Protein AF-A0AAJ0FM99-F1 (afdb_monomer)

Sequence (194 aa):
MQLSHSVVASTLLSLSTLSLLQGINALPNVQSREAADRYIPGPVSAAVQALNTDDDHGFFSVGADGVLRSFAGNGTVLDYHQLDPDQLASFAASQLAAWEASGMAVPASVSNLANSASAVDGRLVTDLDQLLDPADRPVQSSAVKERDIDDLAIPAKRQGCVGTPCQSLPDCLVIGCAACFFPGGPPLGVCFFS

Solvent-accessible surface area (backbone atoms only — not comparable to full-atom values): 11460 Å² total; per-residue (Å²): 143,86,89,83,86,85,82,88,78,87,79,83,85,80,84,79,80,83,76,77,82,75,82,75,84,70,72,83,61,71,93,67,69,54,78,74,73,32,45,61,90,68,58,59,59,61,42,59,54,70,45,53,67,96,30,60,51,21,50,75,49,72,43,90,62,27,33,36,33,23,24,31,64,88,67,48,55,58,28,62,33,30,27,50,32,67,41,35,32,51,30,24,50,25,46,42,51,45,33,60,73,67,73,51,86,70,52,67,69,47,55,49,40,45,74,44,17,77,80,32,50,7,71,73,67,72,55,62,61,55,72,58,56,49,93,78,62,79,74,80,60,88,77,60,72,74,73,67,56,87,79,50,87,56,48,76,78,41,93,76,26,61,50,37,76,19,70,42,50,71,62,15,33,81,45,27,15,66,28,50,47,46,58,59,13,82,57,53,20,26,13,29,47,72

Foldseek 3Di:
DDDDDDDDDDDDDDDDPDDPPDPDPPDPPQLDDDLVLQEDPDAVLVVQLSFDQPALLKDWDQDLQQKIFIAHNVLWTRHIHHHALVNQLQLLVLLQVLCVVVVDDDDPVSVSSNVCSNVHGRSPVPDSCCNGPPPPRPDPPPPPPPPPCVVPPQPDADPPQFSAWAQAQVVSSPNRFRDWACSNHGRTTTTGRD

Radius of gyration: 25.98 Å; Cα contacts (8 Å, |Δi|>4): 309; chains: 1; bounding box: 111×44×41 Å

pLDDT: mean 75.37, std 18.27, range [35.47, 95.56]

Organism: NCBI:txid1093897

Mean predicted aligned error: 13.29 Å

Structure (mmCIF, N/CA/C/O backbone):
data_AF-A0AAJ0FM99-F1
#
_entry.id   AF-A0AAJ0FM99-F1
#
loop_
_atom_site.group_PDB
_atom_site.id
_atom_site.type_symbol
_atom_site.label_atom_id
_atom_site.label_alt_id
_atom_site.label_comp_id
_atom_site.label_asym_id
_atom_site.label_entity_id
_atom_site.label_seq_id
_atom_site.pdbx_PDB_ins_code
_atom_site.Cartn_x
_atom_site.Cartn_y
_atom_site.Cartn_z
_atom_site.occupancy
_atom_site.B_iso_or_equiv
_atom_site.auth_seq_id
_atom_site.auth_comp_id
_atom_site.auth_asym_id
_atom_site.auth_atom_id
_atom_site.pdbx_PDB_model_num
ATOM 1 N N . MET A 1 1 ? 90.316 -24.196 -12.118 1.00 42.75 1 MET A N 1
ATOM 2 C CA . MET A 1 1 ? 89.084 -23.384 -12.184 1.00 42.75 1 MET A CA 1
ATOM 3 C C . MET A 1 1 ? 87.934 -24.339 -12.419 1.00 42.75 1 MET A C 1
ATOM 5 O O . MET A 1 1 ? 87.818 -24.906 -13.492 1.00 42.75 1 MET A O 1
ATOM 9 N N . GLN A 1 2 ? 87.201 -24.618 -11.353 1.00 40.41 2 GLN A N 1
ATOM 10 C CA . GLN A 1 2 ? 86.126 -25.596 -11.268 1.00 40.41 2 GLN A CA 1
ATOM 11 C C . GLN A 1 2 ? 84.884 -24.787 -10.920 1.00 40.41 2 GLN A C 1
ATOM 13 O O . GLN A 1 2 ? 84.988 -23.982 -10.001 1.00 40.41 2 GLN A O 1
ATOM 18 N N . LEU A 1 3 ? 83.802 -24.938 -11.692 1.00 36.00 3 LEU A N 1
ATOM 19 C CA . LEU A 1 3 ? 82.398 -24.666 -11.341 1.00 36.00 3 LEU A CA 1
ATOM 20 C C . LEU A 1 3 ? 81.555 -24.604 -12.626 1.00 36.00 3 LEU A C 1
ATOM 22 O O . LEU A 1 3 ? 81.669 -23.670 -13.415 1.00 36.00 3 LEU A O 1
ATOM 26 N N . SER A 1 4 ? 80.663 -25.572 -12.812 1.00 39.91 4 SER A N 1
ATOM 27 C CA . SER A 1 4 ? 79.308 -25.302 -13.315 1.00 39.91 4 SER A CA 1
ATOM 28 C C . SER A 1 4 ? 78.419 -26.491 -12.967 1.00 39.91 4 SER A C 1
ATOM 30 O O . SER A 1 4 ? 78.521 -27.573 -13.535 1.00 39.91 4 SER A O 1
ATOM 32 N N . HIS A 1 5 ? 77.581 -26.266 -11.962 1.00 37.34 5 HIS A N 1
ATOM 33 C CA . HIS A 1 5 ? 76.463 -27.108 -11.573 1.00 37.34 5 HIS A CA 1
ATOM 34 C C . HIS A 1 5 ? 75.368 -27.041 -12.650 1.00 37.34 5 HIS A C 1
ATOM 36 O O . HIS A 1 5 ? 75.079 -25.957 -13.152 1.00 37.34 5 HIS A O 1
ATOM 42 N N . SER A 1 6 ? 74.719 -28.164 -12.964 1.00 40.38 6 SER A N 1
ATOM 43 C CA . SER A 1 6 ? 73.398 -28.166 -13.607 1.00 40.38 6 SER A CA 1
ATOM 44 C C . SER A 1 6 ? 72.373 -28.680 -12.607 1.00 40.38 6 SER A C 1
ATOM 46 O O . SER A 1 6 ? 72.379 -29.850 -12.235 1.00 40.38 6 SER A O 1
ATOM 48 N N . VAL A 1 7 ? 71.523 -27.762 -12.154 1.00 44.81 7 VAL A N 1
ATOM 49 C CA . VAL A 1 7 ? 70.313 -28.020 -11.375 1.00 44.81 7 VAL A CA 1
ATOM 50 C C . VAL A 1 7 ? 69.169 -28.133 -12.378 1.00 44.81 7 VAL A C 1
ATOM 52 O O . VAL A 1 7 ? 68.881 -27.168 -13.081 1.00 44.81 7 VAL A O 1
ATOM 55 N N . VAL A 1 8 ? 68.522 -29.296 -12.463 1.00 44.03 8 VAL A N 1
ATOM 56 C CA . VAL A 1 8 ? 67.255 -29.442 -13.192 1.00 44.03 8 VAL A CA 1
ATOM 57 C C . VAL A 1 8 ? 66.136 -29.185 -12.186 1.00 44.03 8 VAL A C 1
ATOM 59 O O . VAL A 1 8 ? 65.864 -30.019 -11.327 1.00 44.03 8 VAL A O 1
ATOM 62 N N . ALA A 1 9 ? 65.540 -27.995 -12.251 1.00 43.22 9 ALA A N 1
ATOM 63 C CA . ALA A 1 9 ? 64.377 -27.617 -11.459 1.00 43.22 9 ALA A CA 1
ATOM 64 C C . ALA A 1 9 ? 63.102 -27.893 -12.269 1.00 43.22 9 ALA A C 1
ATOM 66 O O . ALA A 1 9 ? 62.864 -27.267 -13.300 1.00 43.22 9 ALA A O 1
ATOM 67 N N . SER A 1 10 ? 62.301 -28.847 -11.799 1.00 43.53 10 SER A N 1
ATOM 68 C CA . SER A 1 10 ? 60.964 -29.149 -12.312 1.00 43.53 10 SER A CA 1
ATOM 69 C C . SER A 1 10 ? 60.002 -28.001 -12.005 1.00 43.53 10 SER A C 1
ATOM 71 O O . SER A 1 10 ? 59.766 -27.696 -10.836 1.00 43.53 10 SER A O 1
ATOM 73 N N . THR A 1 11 ? 59.405 -27.392 -13.028 1.00 48.44 11 THR A N 1
ATOM 74 C CA . THR A 1 11 ? 58.300 -26.437 -12.871 1.00 48.44 11 THR A CA 1
ATOM 75 C C . THR A 1 11 ? 56.979 -27.075 -13.301 1.00 48.44 11 THR A C 1
ATOM 77 O O . THR A 1 11 ? 56.787 -27.487 -14.442 1.00 48.44 11 THR A O 1
ATOM 80 N N . LEU A 1 12 ? 56.075 -27.184 -12.327 1.00 46.72 12 LEU A N 1
ATOM 81 C CA . LEU A 1 12 ? 54.686 -27.617 -12.460 1.00 46.72 12 LEU A CA 1
ATOM 82 C C . LEU A 1 12 ? 53.867 -26.516 -13.155 1.00 46.72 12 LEU A C 1
ATOM 84 O O . LEU A 1 12 ? 53.870 -25.373 -12.702 1.00 46.72 12 LEU A O 1
ATOM 88 N N . LEU A 1 13 ? 53.147 -26.855 -14.230 1.00 43.72 13 LEU A N 1
ATOM 89 C CA . LEU A 1 13 ? 52.136 -25.979 -14.827 1.00 43.72 13 LEU A CA 1
ATOM 90 C C . LEU A 1 13 ? 50.855 -26.021 -13.979 1.00 43.72 13 LEU A C 1
ATOM 92 O O . LEU A 1 13 ? 50.147 -27.025 -13.981 1.00 43.72 13 LEU A O 1
ATOM 96 N N . SER A 1 14 ? 50.524 -24.925 -13.295 1.00 47.66 14 SER A N 1
ATOM 97 C CA . SER A 1 14 ? 49.187 -24.705 -12.736 1.00 47.66 14 SER A CA 1
ATOM 98 C C . SER A 1 14 ? 48.306 -23.998 -13.771 1.00 47.66 14 SER A C 1
ATOM 100 O O . SER A 1 14 ? 48.544 -22.834 -14.097 1.00 47.66 14 SER A O 1
ATOM 102 N N . LEU A 1 15 ? 47.294 -24.698 -14.291 1.00 41.81 15 LEU A N 1
ATOM 103 C CA . LEU A 1 15 ? 46.220 -24.098 -15.083 1.00 41.81 15 LEU A CA 1
ATOM 104 C C . LEU A 1 15 ? 45.289 -23.310 -14.152 1.00 41.81 15 LEU A C 1
ATOM 106 O O . LEU A 1 15 ? 44.498 -23.891 -13.414 1.00 41.81 15 LEU A O 1
ATOM 110 N N . SER A 1 16 ? 45.370 -21.984 -14.209 1.00 45.66 16 SER A N 1
ATOM 111 C CA . SER A 1 16 ? 44.397 -21.092 -13.580 1.00 45.66 16 SER A CA 1
ATOM 112 C C . SER A 1 16 ? 43.184 -20.947 -14.499 1.00 45.66 16 SER A C 1
ATOM 114 O O . SER A 1 16 ? 43.215 -20.192 -15.470 1.00 45.66 16 SER A O 1
ATOM 116 N N . THR A 1 17 ? 42.108 -21.679 -14.217 1.00 53.19 17 THR A N 1
ATOM 117 C CA . THR A 1 17 ? 40.800 -21.449 -14.841 1.00 53.19 17 THR A CA 1
ATOM 118 C C . THR A 1 17 ? 40.196 -20.165 -14.277 1.00 53.19 17 THR A C 1
ATOM 120 O O . THR A 1 17 ? 39.756 -20.126 -13.128 1.00 53.19 17 THR A O 1
ATOM 123 N N . LEU A 1 18 ? 40.194 -19.104 -15.086 1.00 43.88 18 LEU A N 1
ATOM 124 C CA . LEU A 1 18 ? 39.442 -17.878 -14.833 1.00 43.88 18 LEU A CA 1
ATOM 125 C C . LEU A 1 18 ? 37.945 -18.185 -15.017 1.00 43.88 18 LEU A C 1
ATOM 127 O O . LEU A 1 18 ? 37.433 -18.175 -16.135 1.00 43.88 18 LEU A O 1
ATOM 131 N N . SER A 1 19 ? 37.239 -18.490 -13.930 1.00 46.59 19 SER A N 1
ATOM 132 C CA . SER A 1 19 ? 35.775 -18.522 -13.943 1.00 46.59 19 SER A CA 1
ATOM 133 C C . SER A 1 19 ? 35.257 -17.086 -13.950 1.00 46.59 19 SER A C 1
ATOM 135 O O . SER A 1 19 ? 35.360 -16.379 -12.948 1.00 46.59 19 SER A O 1
ATOM 137 N N . LEU A 1 20 ? 34.711 -16.648 -15.088 1.00 46.97 20 LEU A N 1
ATOM 138 C CA . LEU A 1 20 ? 33.892 -15.442 -15.152 1.00 46.97 20 LEU A CA 1
ATOM 139 C C . LEU A 1 20 ? 32.651 -15.664 -14.276 1.00 46.97 20 LEU A C 1
ATOM 141 O O . LEU A 1 20 ? 31.791 -16.475 -14.615 1.00 46.97 20 LEU A O 1
ATOM 145 N N . LEU A 1 21 ? 32.551 -14.939 -13.161 1.00 46.97 21 LEU A N 1
ATOM 146 C CA . LEU A 1 21 ? 31.286 -14.777 -12.454 1.00 46.97 21 LEU A CA 1
ATOM 147 C C . LEU A 1 21 ? 30.345 -13.966 -13.349 1.00 46.97 21 LEU A C 1
ATOM 149 O O . LEU A 1 21 ? 30.480 -12.751 -13.479 1.00 46.97 21 LEU A O 1
ATOM 153 N N . GLN A 1 22 ? 29.395 -14.651 -13.976 1.00 47.34 22 GLN A N 1
ATOM 154 C CA . GLN A 1 22 ? 28.193 -14.013 -14.488 1.00 47.34 22 GLN A CA 1
ATOM 155 C C . GLN A 1 22 ? 27.348 -13.610 -13.278 1.00 47.34 22 GLN A C 1
ATOM 157 O O . GLN A 1 22 ? 26.883 -14.463 -12.522 1.00 47.34 22 GLN A O 1
ATOM 162 N N . GLY A 1 23 ? 27.199 -12.301 -13.072 1.00 42.94 23 GLY A N 1
ATOM 163 C CA . GLY A 1 23 ? 26.242 -11.746 -12.125 1.00 42.94 23 GLY A CA 1
ATOM 164 C C . GLY A 1 23 ? 24.834 -12.109 -12.574 1.00 42.94 23 GLY A C 1
ATOM 165 O O . GLY A 1 23 ? 24.288 -11.502 -13.491 1.00 42.94 23 GLY A O 1
ATOM 166 N N . ILE A 1 24 ? 24.267 -13.132 -11.947 1.00 47.09 24 ILE A N 1
ATOM 167 C CA . ILE A 1 24 ? 22.836 -13.398 -11.984 1.00 47.09 24 ILE A CA 1
ATOM 168 C C . ILE A 1 24 ? 22.202 -12.285 -11.150 1.00 47.09 24 ILE A C 1
ATOM 170 O O . ILE A 1 24 ? 22.314 -12.291 -9.925 1.00 47.09 24 ILE A O 1
ATOM 174 N N . ASN A 1 25 ? 21.574 -11.307 -11.802 1.00 43.09 25 ASN A N 1
ATOM 175 C CA . ASN A 1 25 ? 20.586 -10.463 -11.138 1.00 43.09 25 ASN A CA 1
ATOM 176 C C . ASN A 1 25 ? 19.407 -11.377 -10.790 1.00 43.09 25 ASN A C 1
ATOM 178 O O . ASN A 1 25 ? 18.498 -11.568 -11.596 1.00 43.09 25 ASN A O 1
ATOM 182 N N . ALA A 1 26 ? 19.478 -12.029 -9.631 1.00 41.84 26 ALA A N 1
ATOM 183 C CA . ALA A 1 26 ? 18.342 -12.733 -9.074 1.00 41.84 26 ALA A CA 1
ATOM 184 C C . ALA A 1 26 ? 17.296 -11.673 -8.718 1.00 41.84 26 ALA A C 1
ATOM 186 O O . ALA A 1 26 ? 17.542 -10.819 -7.866 1.00 41.84 26 ALA A O 1
ATOM 187 N N . LEU A 1 27 ? 16.149 -11.713 -9.399 1.00 45.12 27 LEU A N 1
ATOM 188 C CA . LEU A 1 27 ? 14.947 -11.038 -8.923 1.00 45.12 27 LEU A CA 1
ATOM 189 C C . LEU A 1 27 ? 14.724 -11.465 -7.463 1.00 45.12 27 LEU A C 1
ATOM 191 O O . LEU A 1 27 ? 14.903 -12.653 -7.161 1.00 45.12 27 LEU A O 1
ATOM 195 N N . PRO A 1 28 ? 14.383 -10.542 -6.548 1.00 51.97 28 PRO A N 1
ATOM 196 C CA . PRO A 1 28 ? 14.085 -10.916 -5.176 1.00 51.97 28 PRO A CA 1
ATOM 197 C C . PRO A 1 28 ? 12.985 -11.979 -5.189 1.00 51.97 28 PRO A C 1
ATOM 199 O O . PRO A 1 28 ? 11.903 -11.772 -5.735 1.00 51.97 28 PRO A O 1
ATOM 202 N N . ASN A 1 29 ? 13.292 -13.157 -4.642 1.00 55.25 29 ASN A N 1
ATOM 203 C CA . ASN A 1 29 ? 12.328 -14.239 -4.551 1.00 55.25 29 ASN A CA 1
ATOM 204 C C . ASN A 1 29 ? 11.264 -13.844 -3.523 1.00 55.25 29 ASN A C 1
ATOM 206 O O . ASN A 1 29 ? 11.485 -13.951 -2.316 1.00 55.25 29 ASN A O 1
ATOM 210 N N . VAL A 1 30 ? 10.111 -13.395 -4.014 1.00 59.62 30 VAL A N 1
ATOM 211 C CA . VAL A 1 30 ? 8.938 -12.988 -3.223 1.00 59.62 30 VAL A CA 1
ATOM 212 C C . VAL A 1 30 ? 8.529 -14.087 -2.228 1.00 59.62 30 VAL A C 1
ATOM 214 O O . VAL A 1 30 ? 8.009 -13.804 -1.153 1.00 59.62 30 VAL A O 1
ATOM 217 N N . GLN A 1 31 ? 8.853 -15.350 -2.528 1.00 58.53 31 GLN A N 1
ATOM 218 C CA . GLN A 1 31 ? 8.568 -16.513 -1.684 1.00 58.53 31 GLN A CA 1
ATOM 219 C C . GLN A 1 31 ? 9.413 -16.603 -0.398 1.00 58.53 31 GLN A C 1
ATOM 221 O O . GLN A 1 31 ? 9.161 -17.475 0.431 1.00 58.53 31 GLN A O 1
ATOM 226 N N . SER A 1 32 ? 10.444 -15.771 -0.205 1.00 57.69 32 SER A N 1
ATOM 227 C CA . SER A 1 32 ? 11.372 -15.893 0.936 1.00 57.69 32 SER A CA 1
ATOM 228 C C . SER A 1 32 ? 11.712 -14.564 1.613 1.00 57.69 32 SER A C 1
ATOM 230 O O . SER A 1 32 ? 12.829 -14.388 2.093 1.00 57.69 32 SER A O 1
ATOM 232 N N . ARG A 1 33 ? 10.756 -13.628 1.699 1.00 67.31 33 ARG A N 1
ATOM 233 C CA . ARG A 1 33 ? 10.931 -12.412 2.515 1.00 67.31 33 ARG A CA 1
ATOM 234 C C . ARG A 1 33 ? 11.042 -12.756 4.001 1.00 67.31 33 ARG A C 1
ATOM 236 O O . ARG A 1 33 ? 10.153 -13.424 4.546 1.00 67.31 33 ARG A O 1
ATOM 243 N N . GLU A 1 34 ? 12.082 -12.265 4.673 1.00 68.56 34 GLU A N 1
ATOM 244 C CA . GLU A 1 34 ? 12.170 -12.317 6.135 1.00 68.56 34 GLU A CA 1
ATOM 245 C C . GLU A 1 34 ? 11.064 -11.462 6.768 1.00 68.56 34 GLU A C 1
ATOM 247 O O . GLU A 1 34 ? 10.563 -10.523 6.157 1.00 68.56 34 GLU A O 1
ATOM 252 N N . ALA A 1 35 ? 10.654 -11.775 8.002 1.00 62.09 35 ALA A N 1
ATOM 253 C CA . ALA A 1 35 ? 9.556 -11.066 8.668 1.00 62.09 35 ALA A CA 1
ATOM 254 C C . ALA A 1 35 ? 9.793 -9.545 8.781 1.00 62.09 35 ALA A C 1
ATOM 256 O O . ALA A 1 35 ? 8.838 -8.776 8.714 1.00 62.09 35 ALA A O 1
ATOM 257 N N . ALA A 1 36 ? 11.055 -9.116 8.901 1.00 62.62 36 ALA A N 1
ATOM 258 C CA . ALA A 1 36 ? 11.432 -7.704 8.947 1.00 62.62 36 ALA A CA 1
ATOM 259 C C . ALA A 1 36 ? 11.223 -6.976 7.606 1.00 62.62 36 ALA A C 1
ATOM 261 O O . ALA A 1 36 ? 10.920 -5.789 7.611 1.00 62.62 36 ALA A O 1
ATOM 262 N N . ASP A 1 37 ? 11.307 -7.686 6.480 1.00 80.25 37 ASP A N 1
ATOM 263 C CA . ASP A 1 37 ? 11.122 -7.105 5.145 1.00 80.25 37 ASP A CA 1
ATOM 264 C C . ASP A 1 37 ? 9.641 -7.003 4.756 1.00 80.25 37 ASP A C 1
ATOM 266 O O . ASP A 1 37 ? 9.286 -6.305 3.810 1.00 80.25 37 ASP A O 1
ATOM 270 N N . ARG A 1 38 ? 8.749 -7.695 5.479 1.00 88.31 38 ARG A N 1
ATOM 271 C CA . ARG A 1 38 ? 7.307 -7.727 5.182 1.00 88.31 38 ARG A CA 1
ATOM 272 C C . ARG A 1 38 ? 6.565 -6.502 5.703 1.00 88.31 38 ARG A C 1
ATOM 274 O O . ARG A 1 38 ? 5.506 -6.185 5.173 1.00 88.31 38 ARG A O 1
ATOM 281 N N . TYR A 1 39 ? 7.102 -5.797 6.693 1.00 92.44 39 TYR A N 1
ATOM 282 C CA . TYR A 1 39 ? 6.458 -4.652 7.337 1.00 92.44 39 TYR A CA 1
ATOM 283 C C . TYR A 1 39 ? 7.375 -3.429 7.308 1.00 92.44 39 TYR A C 1
ATOM 285 O O . TYR A 1 39 ? 8.544 -3.509 7.673 1.00 92.44 39 TYR A O 1
ATOM 293 N N . ILE A 1 40 ? 6.821 -2.282 6.914 1.00 92.31 40 ILE A N 1
ATOM 294 C CA . ILE A 1 40 ? 7.525 -0.998 6.911 1.00 92.31 40 ILE A CA 1
ATOM 295 C C . ILE A 1 40 ? 6.765 -0.043 7.835 1.00 92.31 40 ILE A C 1
ATOM 297 O O . ILE A 1 40 ? 5.605 0.263 7.546 1.00 92.31 40 ILE A O 1
ATOM 301 N N . PRO A 1 41 ? 7.382 0.447 8.928 1.00 91.19 41 PRO A N 1
ATOM 302 C CA . PRO A 1 41 ? 6.732 1.396 9.820 1.00 91.19 41 PRO A CA 1
ATOM 303 C C . PRO A 1 41 ? 6.529 2.756 9.145 1.00 91.19 41 PRO A C 1
ATOM 305 O O . PRO A 1 41 ? 7.359 3.208 8.354 1.00 91.19 41 PRO A O 1
ATOM 308 N N . GLY A 1 42 ? 5.457 3.450 9.529 1.00 88.81 42 GLY A N 1
ATOM 309 C CA . GLY A 1 42 ? 5.134 4.791 9.036 1.00 88.81 42 GLY A CA 1
ATOM 310 C C . GLY A 1 42 ? 3.925 4.800 8.095 1.00 88.81 42 GLY A C 1
ATOM 311 O O . GLY A 1 42 ? 3.041 3.960 8.237 1.00 88.81 42 GLY A O 1
ATOM 312 N N . PRO A 1 43 ? 3.817 5.760 7.162 1.00 86.75 43 PRO A N 1
ATOM 313 C CA . PRO A 1 43 ? 2.647 5.863 6.294 1.00 86.75 43 PRO A CA 1
ATOM 314 C C . PRO A 1 43 ? 2.597 4.728 5.262 1.00 86.75 43 PRO A C 1
ATOM 316 O O . PRO A 1 43 ? 3.633 4.277 4.776 1.00 86.75 43 PRO A O 1
ATOM 319 N N . VAL A 1 44 ? 1.390 4.338 4.834 1.00 88.88 44 VAL A N 1
ATOM 320 C CA . VAL A 1 44 ? 1.190 3.312 3.787 1.00 88.88 44 VAL A CA 1
ATOM 321 C C . VAL A 1 44 ? 1.916 3.660 2.482 1.00 88.88 44 VAL A C 1
ATOM 323 O O . VAL A 1 44 ? 2.369 2.766 1.775 1.00 88.88 44 VAL A O 1
ATOM 326 N N . SER A 1 45 ? 2.115 4.945 2.177 1.00 84.06 45 SER A N 1
ATOM 327 C CA . SER A 1 45 ? 2.903 5.376 1.016 1.00 84.06 45 SER A CA 1
ATOM 328 C C . SER A 1 45 ? 4.346 4.860 1.029 1.00 84.06 45 SER A C 1
ATOM 330 O O . SER A 1 45 ? 4.871 4.557 -0.039 1.00 84.06 45 SER A O 1
ATOM 332 N N . ALA A 1 46 ? 4.970 4.704 2.201 1.00 87.12 46 ALA A N 1
ATOM 333 C CA . ALA A 1 46 ? 6.305 4.118 2.311 1.00 87.12 46 ALA A CA 1
ATOM 334 C C . ALA A 1 46 ? 6.295 2.630 1.925 1.00 87.12 46 ALA A C 1
ATOM 336 O O . ALA A 1 46 ? 7.180 2.179 1.203 1.00 87.12 46 ALA A O 1
ATOM 337 N N . ALA A 1 47 ? 5.260 1.890 2.337 1.00 90.25 47 ALA A N 1
ATOM 338 C CA . ALA A 1 47 ? 5.071 0.500 1.932 1.00 90.25 47 ALA A CA 1
ATOM 339 C C . ALA A 1 47 ? 4.812 0.374 0.422 1.00 90.25 47 ALA A C 1
ATOM 341 O O . ALA A 1 47 ? 5.380 -0.501 -0.221 1.00 90.25 47 ALA A O 1
ATOM 342 N N . VAL A 1 48 ? 4.024 1.280 -0.170 1.00 87.62 48 VAL A N 1
ATOM 343 C CA . VAL A 1 48 ? 3.783 1.296 -1.6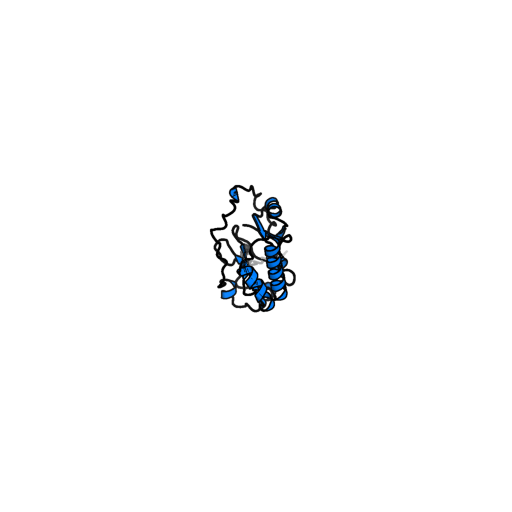25 1.00 87.62 48 VAL A CA 1
ATOM 344 C C . VAL A 1 48 ? 5.075 1.537 -2.408 1.00 87.62 48 VAL A C 1
ATOM 346 O O . VAL A 1 48 ? 5.311 0.870 -3.408 1.00 87.62 48 VAL A O 1
ATOM 349 N N . GLN A 1 49 ? 5.926 2.462 -1.954 1.00 84.12 49 GLN A N 1
ATOM 350 C CA . GLN A 1 49 ? 7.205 2.767 -2.611 1.00 84.12 49 GLN A CA 1
ATOM 351 C C . GLN A 1 49 ? 8.192 1.591 -2.600 1.00 84.12 49 GLN A C 1
ATOM 353 O O . GLN A 1 49 ? 9.102 1.561 -3.424 1.00 84.12 49 GLN A O 1
ATOM 358 N N . ALA A 1 50 ? 8.028 0.648 -1.672 1.00 87.12 50 ALA A N 1
ATOM 359 C CA . ALA A 1 50 ? 8.895 -0.515 -1.531 1.00 87.12 50 ALA A CA 1
ATOM 360 C C . ALA A 1 50 ? 8.411 -1.756 -2.302 1.00 87.12 50 ALA A C 1
ATOM 362 O O . ALA A 1 50 ? 9.150 -2.738 -2.368 1.00 87.12 50 ALA A O 1
ATOM 363 N N . LEU A 1 51 ? 7.199 -1.729 -2.871 1.00 87.88 51 LEU A N 1
ATOM 364 C CA . LEU A 1 51 ? 6.661 -2.854 -3.636 1.00 87.88 51 LEU A CA 1
ATOM 365 C C . LEU A 1 51 ? 7.366 -3.016 -4.981 1.00 87.88 51 LEU A C 1
ATOM 367 O O . LEU A 1 51 ? 7.603 -2.044 -5.703 1.00 87.88 51 LEU A O 1
ATOM 371 N N . ASN A 1 52 ? 7.573 -4.270 -5.379 1.00 87.50 52 ASN A N 1
ATOM 372 C CA . ASN A 1 52 ? 7.851 -4.589 -6.774 1.00 87.50 52 ASN A CA 1
ATOM 373 C C . ASN A 1 52 ? 6.675 -4.174 -7.680 1.00 87.50 52 ASN A C 1
ATOM 375 O O . ASN A 1 52 ? 5.517 -4.485 -7.396 1.00 87.50 52 ASN A O 1
ATOM 379 N N . THR A 1 53 ? 6.986 -3.509 -8.790 1.00 82.12 53 THR A N 1
ATOM 380 C CA . THR A 1 53 ? 6.035 -3.011 -9.800 1.00 82.12 53 THR A CA 1
ATOM 381 C C . THR A 1 53 ? 6.489 -3.346 -11.223 1.00 82.12 53 THR A C 1
ATOM 383 O O . THR A 1 53 ? 6.171 -2.624 -12.165 1.00 82.12 53 THR A O 1
ATOM 386 N N . ASP A 1 54 ? 7.249 -4.434 -11.387 1.00 81.00 54 ASP A N 1
ATOM 387 C CA . ASP A 1 54 ? 7.796 -4.900 -12.669 1.00 81.00 54 ASP A CA 1
ATOM 388 C C . ASP A 1 54 ? 6.726 -5.511 -13.607 1.00 81.00 54 ASP A C 1
ATOM 390 O O . ASP A 1 54 ? 6.929 -6.562 -14.210 1.00 81.00 54 ASP A O 1
ATOM 394 N N . ASP A 1 55 ? 5.576 -4.853 -13.746 1.00 78.94 55 ASP A N 1
ATOM 395 C CA . ASP A 1 55 ? 4.549 -5.152 -14.741 1.00 78.94 55 ASP A CA 1
ATOM 396 C C . ASP A 1 55 ? 3.890 -3.847 -15.186 1.00 78.94 55 ASP A C 1
ATOM 398 O O . ASP A 1 55 ? 3.452 -3.040 -14.363 1.00 78.94 55 ASP A O 1
ATOM 402 N N . ASP A 1 56 ? 3.850 -3.631 -16.499 1.00 73.94 56 ASP A N 1
ATOM 403 C CA . ASP A 1 56 ? 3.365 -2.375 -17.067 1.00 73.94 56 ASP A CA 1
ATOM 404 C C . ASP A 1 56 ? 1.854 -2.206 -16.913 1.00 73.94 56 ASP A C 1
ATOM 406 O O . ASP A 1 56 ? 1.405 -1.075 -16.933 1.00 73.94 56 ASP A O 1
ATOM 410 N N . HIS A 1 57 ? 1.103 -3.284 -16.674 1.00 77.50 57 HIS A N 1
ATOM 411 C CA . HIS A 1 57 ? -0.342 -3.270 -16.424 1.00 77.50 57 HIS A CA 1
ATOM 412 C C . HIS A 1 57 ? -0.672 -3.588 -14.961 1.00 77.50 57 HIS A C 1
ATOM 414 O O . HIS A 1 57 ? -1.775 -4.040 -14.625 1.00 77.50 57 HIS A O 1
ATOM 420 N N . GLY A 1 58 ? 0.315 -3.411 -14.084 1.00 83.62 58 GLY A N 1
ATOM 421 C CA . GLY A 1 58 ? 0.194 -3.744 -12.683 1.00 83.62 58 GLY A CA 1
ATOM 422 C C . GLY A 1 58 ? -0.750 -2.813 -11.927 1.00 83.62 58 GLY A C 1
ATOM 423 O O . GLY A 1 58 ? -1.082 -1.710 -12.354 1.00 83.62 58 GLY A O 1
ATOM 424 N N . PHE A 1 59 ? -1.194 -3.257 -10.757 1.00 85.62 59 PHE A N 1
ATOM 425 C CA . PHE A 1 59 ? -2.045 -2.459 -9.877 1.00 85.62 59 PHE A CA 1
ATOM 426 C C . PHE A 1 59 ? -1.802 -2.795 -8.408 1.00 85.62 59 PHE A C 1
ATOM 428 O O . PHE A 1 59 ? -1.248 -3.841 -8.072 1.00 85.62 59 PHE A O 1
ATOM 435 N N . PHE A 1 60 ? -2.244 -1.909 -7.515 1.00 89.31 60 PHE A N 1
ATOM 436 C CA . PHE A 1 60 ? -2.162 -2.116 -6.071 1.00 89.31 60 PHE A CA 1
ATOM 437 C C . PHE A 1 60 ? -3.531 -2.407 -5.471 1.00 89.31 60 PHE A C 1
ATOM 439 O O . PHE A 1 60 ? -4.539 -1.837 -5.889 1.00 89.31 60 PHE A O 1
ATOM 446 N N . SER A 1 61 ? -3.559 -3.238 -4.431 1.00 88.31 61 SER A N 1
ATOM 447 C CA . SER A 1 61 ? -4.744 -3.397 -3.591 1.00 88.31 61 SER A CA 1
ATOM 448 C C . SER A 1 61 ? -4.367 -3.669 -2.146 1.00 88.31 61 SER A C 1
ATOM 450 O O . SER A 1 61 ? -3.394 -4.366 -1.868 1.00 88.31 61 SER A O 1
ATOM 452 N N . VAL A 1 62 ? -5.180 -3.154 -1.229 1.00 91.12 62 VAL A N 1
ATOM 453 C CA . VAL A 1 62 ? -5.151 -3.532 0.184 1.00 91.12 62 VAL A CA 1
ATOM 454 C C . VAL A 1 62 ? -6.276 -4.533 0.405 1.00 91.12 62 VAL A C 1
ATOM 456 O O . VAL A 1 62 ? -7.440 -4.222 0.150 1.00 91.12 62 VAL A O 1
ATOM 459 N N . GLY A 1 63 ? -5.923 -5.751 0.813 1.00 89.12 63 GLY A N 1
ATOM 460 C CA . GLY A 1 63 ? -6.898 -6.792 1.124 1.00 89.12 63 GLY A CA 1
ATOM 461 C C . GLY A 1 63 ? -7.619 -6.531 2.447 1.00 89.12 63 GLY A C 1
ATOM 462 O O . GLY A 1 63 ? -7.128 -5.803 3.312 1.00 89.12 63 GLY A O 1
ATOM 463 N N . ALA A 1 64 ? -8.775 -7.174 2.637 1.00 88.12 64 ALA A N 1
ATOM 464 C CA . ALA A 1 64 ? -9.490 -7.167 3.918 1.00 88.12 64 ALA A CA 1
ATOM 465 C C . ALA A 1 64 ? -8.680 -7.819 5.058 1.00 88.12 64 ALA A C 1
ATOM 467 O O . ALA A 1 64 ? -8.988 -7.628 6.230 1.00 88.12 64 ALA A O 1
ATOM 468 N N . ASP A 1 65 ? -7.631 -8.560 4.704 1.00 91.62 65 ASP A N 1
ATOM 469 C CA . ASP A 1 65 ? -6.648 -9.161 5.598 1.00 91.62 65 ASP A CA 1
ATOM 470 C C . ASP A 1 65 ? -5.538 -8.191 6.040 1.00 91.62 65 ASP A C 1
ATOM 472 O O . ASP A 1 65 ? -4.631 -8.591 6.763 1.00 91.62 65 ASP A O 1
ATOM 476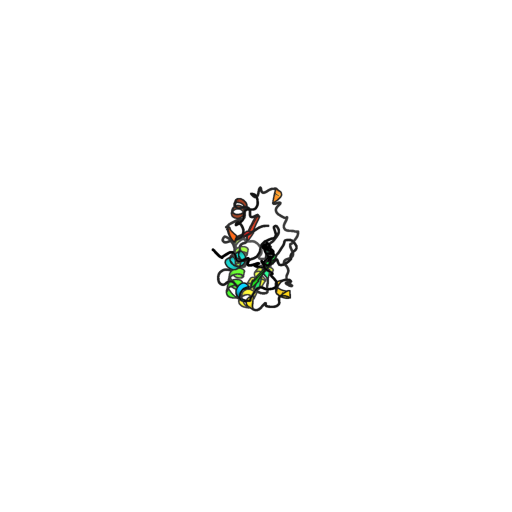 N N . GLY A 1 66 ? -5.594 -6.919 5.629 1.00 92.56 66 GLY A N 1
ATOM 477 C CA . GLY A 1 66 ? -4.624 -5.898 6.027 1.00 92.56 66 GLY A CA 1
ATOM 478 C C . GLY A 1 66 ? -3.285 -5.998 5.300 1.00 92.56 66 GLY A C 1
ATOM 479 O O . GLY A 1 66 ? -2.295 -5.424 5.750 1.00 92.56 66 GLY A O 1
ATOM 480 N N . VAL A 1 67 ? -3.228 -6.719 4.179 1.00 94.31 67 VAL A N 1
ATOM 481 C CA . VAL A 1 67 ? -2.009 -6.851 3.376 1.00 94.31 67 VAL A CA 1
ATOM 482 C C . VAL A 1 67 ? -2.144 -6.038 2.091 1.00 94.31 67 VAL A C 1
ATOM 484 O O . VAL A 1 67 ? -3.051 -6.247 1.280 1.00 94.31 67 VAL A O 1
ATOM 487 N N . LEU A 1 68 ? -1.212 -5.106 1.908 1.00 93.81 68 LEU A N 1
ATOM 488 C CA . LEU A 1 68 ? -1.002 -4.369 0.672 1.00 93.81 68 LEU A CA 1
ATOM 489 C C . LEU A 1 68 ? -0.262 -5.271 -0.320 1.00 93.81 68 LEU A C 1
ATOM 491 O O . LEU A 1 68 ? 0.768 -5.845 0.017 1.00 93.81 68 LEU A O 1
ATOM 495 N N . ARG A 1 69 ? -0.765 -5.374 -1.546 1.00 93.19 69 ARG A N 1
ATOM 496 C CA . ARG A 1 69 ? -0.187 -6.201 -2.609 1.00 93.19 69 ARG A CA 1
ATOM 497 C C . ARG A 1 69 ? -0.026 -5.394 -3.886 1.00 93.19 69 ARG A C 1
ATOM 499 O O . ARG A 1 69 ? -0.900 -4.588 -4.215 1.00 93.19 69 ARG A O 1
ATOM 506 N N . SER A 1 70 ? 1.057 -5.652 -4.609 1.00 90.94 70 SER A N 1
ATOM 507 C CA . SER A 1 70 ? 1.163 -5.324 -6.027 1.00 90.94 70 SER A CA 1
ATOM 508 C C . SER A 1 70 ? 0.807 -6.549 -6.858 1.00 90.94 70 SER A C 1
ATOM 510 O O . SER A 1 70 ? 1.160 -7.681 -6.524 1.00 90.94 70 SER A O 1
ATOM 512 N N . PHE A 1 71 ? 0.082 -6.320 -7.941 1.00 89.81 71 PHE A N 1
ATOM 513 C CA . PHE A 1 71 ? -0.343 -7.342 -8.882 1.00 89.81 71 PHE A CA 1
ATOM 514 C C . PHE A 1 71 ? 0.201 -7.018 -10.266 1.00 89.81 71 PHE A C 1
ATOM 516 O O . PHE A 1 71 ? 0.297 -5.847 -10.620 1.00 89.81 71 PHE A O 1
ATOM 523 N N . ALA A 1 72 ? 0.499 -8.048 -11.050 1.00 87.81 72 ALA A N 1
ATOM 524 C CA . ALA A 1 72 ? 0.626 -7.947 -12.498 1.00 87.81 72 ALA A CA 1
ATOM 525 C C . ALA A 1 72 ? -0.755 -7.742 -13.138 1.00 87.81 72 ALA A C 1
ATOM 527 O O . ALA A 1 72 ? -1.778 -8.067 -12.525 1.00 87.81 72 ALA A O 1
ATOM 528 N N . GLY A 1 73 ? -0.803 -7.307 -14.399 1.00 84.31 73 GLY A N 1
ATOM 529 C CA . GLY A 1 73 ? -2.063 -7.128 -15.130 1.00 84.31 73 GLY A CA 1
ATOM 530 C C . GLY A 1 73 ? -2.932 -8.389 -15.222 1.00 84.31 73 GLY A C 1
ATOM 531 O O . GLY A 1 73 ? -4.151 -8.303 -15.321 1.00 84.31 73 GLY A O 1
ATOM 532 N N . ASN A 1 74 ? -2.341 -9.581 -15.101 1.00 85.12 74 ASN A N 1
ATOM 533 C CA . ASN A 1 74 ? -3.084 -10.846 -15.055 1.00 85.12 74 ASN A CA 1
ATOM 534 C C . ASN A 1 74 ? -3.630 -11.218 -13.656 1.00 85.12 74 ASN A C 1
ATOM 536 O O . ASN A 1 74 ? -4.199 -12.297 -13.492 1.00 85.12 74 ASN A O 1
ATOM 540 N N . GLY A 1 75 ? -3.430 -10.370 -12.641 1.00 85.75 75 GLY A N 1
ATOM 541 C CA .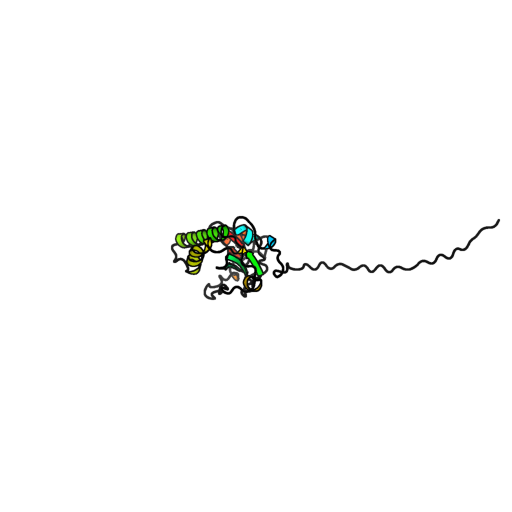 GLY A 1 75 ? -3.865 -10.610 -11.262 1.00 85.75 75 GLY A CA 1
ATOM 542 C C . GLY A 1 75 ? -2.957 -11.538 -10.444 1.00 85.75 75 GLY A C 1
ATOM 543 O O . GLY A 1 75 ? -3.376 -12.025 -9.391 1.00 85.75 75 GLY A O 1
ATOM 544 N N . THR A 1 76 ? -1.732 -11.807 -10.901 1.00 90.56 76 THR A N 1
ATOM 545 C CA . THR A 1 76 ? -0.698 -12.501 -10.109 1.00 90.56 76 THR A CA 1
ATOM 546 C C . THR A 1 76 ? -0.058 -11.526 -9.129 1.00 90.56 76 THR A C 1
ATOM 548 O O . THR A 1 76 ? 0.307 -10.427 -9.533 1.00 90.56 76 THR A O 1
ATOM 551 N N . VAL A 1 77 ? 0.113 -11.915 -7.864 1.00 91.88 77 VAL A N 1
ATOM 552 C CA . VAL A 1 77 ? 0.820 -11.090 -6.869 1.00 91.88 77 VAL A CA 1
ATOM 553 C C . VAL A 1 77 ? 2.311 -11.015 -7.218 1.00 91.88 77 VAL A C 1
ATOM 555 O O . VAL A 1 77 ? 2.964 -12.047 -7.365 1.00 91.88 77 VAL A O 1
ATOM 558 N N . LEU A 1 78 ? 2.839 -9.796 -7.343 1.00 90.19 78 LEU A N 1
ATOM 559 C CA . LEU A 1 78 ? 4.254 -9.512 -7.606 1.00 90.19 78 LEU A CA 1
ATOM 560 C C . LEU A 1 78 ? 5.043 -9.252 -6.326 1.00 90.19 78 LEU A C 1
ATOM 562 O O . LEU A 1 78 ? 6.209 -9.614 -6.253 1.00 90.19 78 LEU A O 1
ATOM 566 N N . ASP A 1 79 ? 4.432 -8.596 -5.341 1.00 92.75 79 ASP A N 1
ATOM 567 C CA . ASP A 1 79 ? 5.012 -8.333 -4.025 1.00 92.75 79 ASP A CA 1
ATOM 568 C C . ASP A 1 79 ? 3.908 -7.954 -3.031 1.00 92.75 79 ASP A C 1
ATOM 570 O O . ASP A 1 79 ? 2.759 -7.690 -3.405 1.00 92.75 79 ASP A O 1
ATOM 574 N N . TYR A 1 80 ? 4.251 -7.934 -1.748 1.00 94.38 80 TYR A N 1
ATOM 575 C CA . TYR A 1 80 ? 3.325 -7.606 -0.679 1.00 94.38 80 TYR A CA 1
ATOM 576 C C . TYR A 1 80 ? 4.019 -6.953 0.517 1.00 94.38 80 TYR A C 1
ATOM 578 O O . TYR A 1 80 ? 5.157 -7.268 0.856 1.00 94.38 80 TYR A O 1
ATOM 586 N N . HIS A 1 81 ? 3.281 -6.100 1.221 1.00 95.44 81 HIS A N 1
ATOM 587 C CA . HIS A 1 81 ? 3.635 -5.577 2.531 1.00 95.44 81 HIS A CA 1
ATOM 588 C C . HIS A 1 81 ? 2.454 -5.711 3.489 1.00 95.44 81 HIS A C 1
ATOM 590 O O . HIS A 1 81 ? 1.312 -5.386 3.169 1.00 95.44 81 HIS A O 1
ATOM 596 N N . GLN A 1 82 ? 2.739 -6.196 4.688 1.00 95.56 82 GLN A N 1
ATOM 597 C CA . GLN A 1 82 ? 1.778 -6.278 5.774 1.00 95.56 82 GLN A CA 1
ATOM 598 C C . GLN A 1 82 ? 1.611 -4.895 6.398 1.00 95.56 82 GLN A C 1
ATOM 600 O O . GLN A 1 82 ? 2.605 -4.223 6.681 1.00 95.56 82 GLN A O 1
ATOM 605 N N . LEU A 1 83 ? 0.365 -4.488 6.626 1.00 95.19 83 LEU A N 1
ATOM 606 C CA . LEU A 1 83 ? 0.049 -3.256 7.333 1.00 95.19 83 LEU A CA 1
ATOM 607 C C . LEU A 1 83 ? -0.283 -3.572 8.789 1.00 95.19 83 LEU A C 1
ATOM 609 O O . LEU A 1 83 ? -0.939 -4.573 9.089 1.00 95.19 83 LEU A O 1
ATOM 613 N N . ASP A 1 84 ? 0.170 -2.714 9.695 1.00 95.12 84 ASP A N 1
ATOM 614 C CA . ASP A 1 84 ? -0.316 -2.738 11.071 1.00 95.12 84 ASP A CA 1
ATOM 615 C C . ASP A 1 84 ? -1.745 -2.139 11.172 1.00 95.12 84 ASP A C 1
ATOM 617 O O . ASP A 1 84 ? -2.239 -1.532 10.211 1.00 95.12 84 ASP A O 1
ATOM 621 N N . PRO A 1 85 ? -2.434 -2.302 12.319 1.00 94.81 85 PRO A N 1
ATOM 622 C CA . PRO A 1 85 ? -3.796 -1.794 12.489 1.00 94.81 85 PRO A CA 1
ATOM 623 C C . PRO A 1 85 ? -3.932 -0.275 12.318 1.00 94.81 85 PRO A C 1
ATOM 625 O O . PRO A 1 85 ? -4.947 0.192 11.800 1.00 94.81 85 PRO A O 1
ATOM 628 N N . ASP A 1 86 ? -2.925 0.508 12.712 1.00 93.44 86 ASP A N 1
ATOM 629 C CA . ASP A 1 86 ? -2.967 1.970 12.625 1.00 93.44 86 ASP A CA 1
ATOM 630 C C . ASP A 1 86 ? -2.796 2.429 11.168 1.00 93.44 86 ASP A C 1
ATOM 632 O O . ASP A 1 86 ? -3.521 3.310 10.695 1.00 93.44 86 ASP A O 1
ATOM 636 N N . GLN A 1 87 ? -1.887 1.790 10.425 1.00 93.69 87 GLN A N 1
ATOM 637 C CA . GLN A 1 87 ? -1.705 1.983 8.988 1.00 93.69 87 GLN A CA 1
ATOM 638 C C . GLN A 1 87 ? -2.985 1.664 8.219 1.00 93.69 87 GLN A C 1
ATOM 640 O O . GLN A 1 87 ? -3.419 2.461 7.383 1.00 93.69 87 GLN A O 1
ATOM 645 N N . LEU A 1 88 ? -3.606 0.519 8.516 1.00 93.81 88 LEU A N 1
ATOM 646 C CA . LEU A 1 88 ? -4.833 0.087 7.857 1.00 93.81 88 LEU A CA 1
ATOM 647 C C . LEU A 1 88 ? -6.006 1.018 8.181 1.00 93.81 88 LEU A C 1
ATOM 649 O O . LEU A 1 88 ? -6.734 1.423 7.273 1.00 93.81 88 LEU A O 1
ATOM 653 N N . ALA A 1 89 ? -6.167 1.405 9.449 1.00 92.44 89 ALA A N 1
ATOM 654 C CA . ALA A 1 89 ? -7.205 2.340 9.877 1.00 92.44 89 ALA A CA 1
ATOM 655 C C . ALA A 1 89 ? -7.040 3.714 9.220 1.00 92.44 89 ALA A C 1
ATOM 657 O O . ALA A 1 89 ? -8.010 4.276 8.709 1.00 92.44 89 ALA A O 1
ATOM 658 N N . SER A 1 90 ? -5.812 4.236 9.171 1.00 90.62 90 SER A N 1
ATOM 659 C CA . SER A 1 90 ? -5.516 5.513 8.521 1.00 90.62 90 SER A CA 1
ATOM 660 C C . SER A 1 90 ? -5.777 5.468 7.012 1.00 90.62 90 SER A C 1
ATOM 662 O O . SER A 1 90 ? -6.413 6.380 6.474 1.00 90.62 90 SER A O 1
ATOM 664 N N . PHE A 1 91 ? -5.357 4.393 6.336 1.00 90.44 91 PHE A N 1
ATOM 665 C CA . PHE A 1 91 ? -5.643 4.162 4.918 1.00 90.44 91 PHE A CA 1
ATOM 666 C C . PHE A 1 91 ? -7.151 4.129 4.660 1.00 90.44 91 PHE A C 1
ATOM 668 O O . PHE A 1 91 ? -7.660 4.886 3.836 1.00 90.44 91 PHE A O 1
ATOM 675 N N . ALA A 1 92 ? -7.886 3.302 5.403 1.00 90.94 92 ALA A N 1
ATOM 676 C CA . ALA A 1 92 ? -9.313 3.112 5.188 1.00 90.94 92 ALA A CA 1
ATOM 677 C C . ALA A 1 92 ? -10.122 4.391 5.457 1.00 90.94 92 ALA A C 1
ATOM 679 O O . ALA A 1 92 ? -11.001 4.739 4.667 1.00 90.94 92 ALA A O 1
ATOM 680 N N . ALA A 1 93 ? -9.781 5.133 6.517 1.00 90.56 93 ALA A N 1
ATOM 681 C CA . ALA A 1 93 ? -10.390 6.427 6.816 1.00 90.56 93 ALA A CA 1
ATOM 682 C C . ALA A 1 93 ? -10.146 7.447 5.694 1.00 90.56 93 ALA A C 1
ATOM 684 O O . ALA A 1 93 ? -11.061 8.169 5.300 1.00 90.56 93 ALA A O 1
ATOM 685 N N . SER A 1 94 ? -8.933 7.473 5.140 1.00 88.25 94 SER A N 1
ATOM 686 C CA . SER A 1 94 ? -8.582 8.389 4.053 1.00 88.25 94 SER A CA 1
ATOM 687 C C . SER A 1 94 ? -9.311 8.050 2.752 1.00 88.25 94 SER A C 1
ATOM 689 O O . SER A 1 94 ? -9.831 8.940 2.079 1.00 88.25 94 SER A O 1
ATOM 691 N N . GLN A 1 95 ? -9.415 6.759 2.424 1.00 86.69 95 GLN A N 1
ATOM 692 C CA . GLN A 1 95 ? -10.176 6.289 1.267 1.00 86.69 95 GLN A CA 1
ATOM 693 C C . GLN A 1 95 ? -11.663 6.629 1.402 1.00 86.69 95 GLN A C 1
ATOM 695 O O . GLN A 1 95 ? -12.265 7.124 0.450 1.00 86.69 95 GLN A O 1
ATOM 700 N N . LEU A 1 96 ? -12.249 6.408 2.582 1.00 89.44 96 LEU A N 1
ATOM 701 C CA . LEU A 1 96 ? -13.640 6.763 2.855 1.00 89.44 96 LEU A CA 1
ATOM 702 C C . LEU A 1 96 ? -13.872 8.271 2.689 1.00 89.44 96 LEU A C 1
ATOM 704 O O . LEU A 1 96 ? -14.755 8.665 1.929 1.00 89.44 96 LEU A O 1
ATOM 708 N N . ALA A 1 97 ? -13.029 9.103 3.306 1.00 89.25 97 ALA A N 1
ATOM 709 C CA . ALA A 1 97 ? -13.125 10.558 3.207 1.00 89.25 97 ALA A CA 1
ATOM 710 C C . ALA A 1 97 ? -12.997 11.058 1.756 1.00 89.25 97 ALA A C 1
ATOM 712 O O . ALA A 1 97 ? -13.725 11.961 1.346 1.00 89.25 97 ALA A O 1
ATOM 713 N N . ALA A 1 98 ? -12.111 10.456 0.956 1.00 83.31 98 ALA A N 1
ATOM 714 C CA . ALA A 1 98 ? -11.958 10.790 -0.459 1.00 83.31 98 ALA A CA 1
ATOM 715 C C . ALA A 1 98 ? -13.223 10.477 -1.278 1.00 83.31 98 ALA A C 1
ATOM 717 O O . ALA A 1 98 ? -13.637 11.288 -2.111 1.00 83.31 98 ALA A O 1
ATOM 718 N N . TRP A 1 99 ? -13.863 9.329 -1.031 1.00 84.25 99 TRP A N 1
ATOM 719 C CA . TRP A 1 99 ? -15.123 8.971 -1.688 1.00 84.25 99 TRP A CA 1
ATOM 720 C C . TRP A 1 99 ? -16.273 9.880 -1.256 1.00 84.25 99 TRP A C 1
ATOM 722 O O . TRP A 1 99 ? -16.995 10.382 -2.116 1.00 84.25 99 TRP A O 1
ATOM 732 N N . GLU A 1 100 ? -16.407 10.161 0.039 1.00 88.19 100 GLU A N 1
ATOM 733 C CA . GLU A 1 100 ? -17.425 11.080 0.562 1.00 88.19 100 GLU A CA 1
ATOM 734 C C . GLU A 1 100 ? -17.262 12.495 -0.012 1.00 88.19 100 GLU A C 1
ATOM 736 O O . GLU A 1 100 ? -18.237 13.104 -0.457 1.00 88.19 100 GLU A O 1
ATOM 741 N N . ALA A 1 101 ? -16.024 12.995 -0.094 1.00 84.94 101 ALA A N 1
ATOM 742 C CA . ALA A 1 101 ? -15.718 14.302 -0.672 1.00 84.94 101 ALA A CA 1
ATOM 743 C C . ALA A 1 101 ? -16.006 14.381 -2.181 1.00 84.94 101 ALA A C 1
ATOM 745 O O . ALA A 1 101 ? -16.299 15.461 -2.694 1.00 84.94 101 ALA A O 1
ATOM 746 N N . SER A 1 102 ? -15.951 13.254 -2.900 1.00 80.62 102 SER A N 1
ATOM 747 C CA . SER A 1 102 ? -16.261 13.209 -4.335 1.00 80.62 102 SER A CA 1
ATOM 748 C C . SER A 1 102 ? -17.752 13.406 -4.648 1.00 80.62 102 SER A C 1
ATOM 750 O O . SER A 1 102 ? -18.106 13.676 -5.796 1.00 80.62 102 SER A O 1
ATOM 752 N N . GLY A 1 103 ? -18.634 13.244 -3.653 1.00 80.69 103 GLY A N 1
ATOM 753 C CA . GLY A 1 103 ? -20.089 13.272 -3.835 1.00 80.69 103 GLY A CA 1
ATOM 754 C C . GLY A 1 103 ? -20.664 12.046 -4.559 1.00 80.69 103 GLY A C 1
ATOM 755 O O . GLY A 1 103 ? -21.863 12.011 -4.837 1.00 80.69 103 GLY A O 1
ATOM 756 N N . MET A 1 104 ? -19.838 11.043 -4.873 1.00 81.81 104 MET A N 1
ATOM 757 C CA . MET A 1 104 ? -20.273 9.761 -5.427 1.00 81.81 104 MET A CA 1
ATOM 758 C C . MET A 1 104 ? -20.665 8.776 -4.319 1.00 81.81 104 MET A C 1
ATOM 760 O O . MET A 1 104 ? -20.282 8.925 -3.160 1.00 81.81 104 MET A O 1
ATOM 764 N N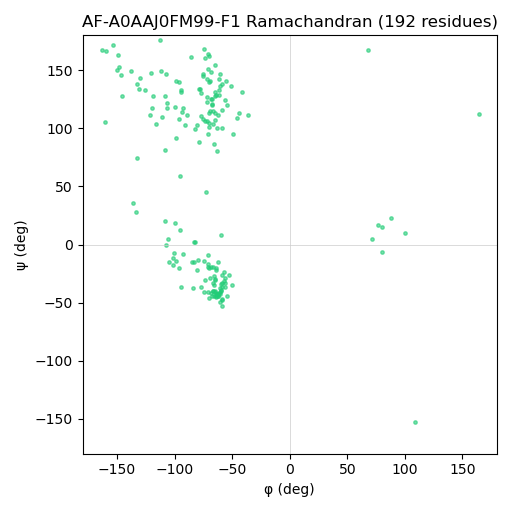 . ALA A 1 105 ? -21.422 7.737 -4.679 1.00 83.81 105 ALA A N 1
ATOM 765 C CA . ALA A 1 105 ? -21.735 6.657 -3.750 1.00 83.81 105 ALA A CA 1
ATOM 766 C C . ALA A 1 105 ? -20.456 5.906 -3.346 1.00 83.81 105 ALA A C 1
ATOM 768 O O . ALA A 1 105 ? -19.699 5.460 -4.209 1.00 83.81 105 ALA A O 1
ATOM 769 N N . VAL A 1 106 ? -20.241 5.744 -2.039 1.00 83.12 106 VAL A N 1
ATOM 770 C CA . VAL A 1 106 ? -19.099 4.998 -1.499 1.00 83.12 106 VAL A CA 1
ATOM 771 C C . VAL A 1 106 ? -19.251 3.509 -1.852 1.00 83.12 106 VAL A C 1
ATOM 773 O O . VAL A 1 106 ? -20.281 2.912 -1.523 1.00 83.12 106 VAL A O 1
ATOM 776 N N . PRO A 1 107 ? -18.257 2.877 -2.501 1.00 83.12 107 PRO A N 1
ATOM 777 C CA . PRO A 1 107 ? -18.292 1.444 -2.766 1.00 83.12 107 PRO A CA 1
ATOM 778 C C . PRO A 1 107 ? -18.330 0.625 -1.470 1.00 83.12 107 PRO A C 1
ATOM 780 O O . PRO A 1 107 ? -17.615 0.929 -0.515 1.00 83.12 107 PRO A O 1
ATOM 783 N N . ALA A 1 108 ? -19.090 -0.475 -1.462 1.00 82.88 108 ALA A N 1
ATOM 784 C CA . ALA A 1 108 ? -19.199 -1.354 -0.293 1.00 82.88 108 ALA A CA 1
ATOM 785 C C . ALA A 1 108 ? -17.833 -1.877 0.190 1.00 82.88 108 ALA A C 1
ATOM 787 O O . ALA A 1 108 ? -17.631 -2.023 1.389 1.00 82.88 108 ALA A O 1
ATOM 788 N N . SER A 1 109 ? -16.876 -2.106 -0.716 1.00 77.75 109 SER A N 1
ATOM 789 C CA . SER A 1 109 ? -15.506 -2.505 -0.363 1.00 77.75 109 SER A CA 1
ATOM 790 C C . SER A 1 109 ? -14.789 -1.463 0.498 1.00 77.75 109 SER A C 1
ATOM 792 O O . SER A 1 109 ? -14.131 -1.825 1.469 1.00 77.75 109 SER A O 1
ATOM 794 N N . VAL A 1 110 ? -14.961 -0.175 0.193 1.00 83.12 110 VAL A N 1
ATOM 795 C CA . VAL A 1 110 ? -14.362 0.933 0.950 1.00 83.12 110 VAL A CA 1
ATOM 796 C C . VAL A 1 110 ? -15.023 1.059 2.319 1.00 83.12 110 VAL A C 1
ATOM 798 O O . VAL A 1 110 ? -14.327 1.143 3.328 1.00 83.12 110 VAL A O 1
ATOM 801 N N . SER A 1 111 ? -16.357 1.010 2.375 1.00 85.62 111 SER A N 1
ATOM 802 C CA . SER A 1 111 ? -17.090 1.055 3.646 1.00 85.62 111 SER A CA 1
ATOM 803 C C . SER A 1 111 ? -16.768 -0.145 4.541 1.00 85.62 111 SER A C 1
ATOM 805 O O . SER A 1 111 ? -16.554 0.023 5.738 1.00 85.62 111 SER A O 1
ATOM 807 N N . ASN A 1 112 ? -16.696 -1.351 3.974 1.00 85.25 112 ASN A N 1
ATOM 808 C CA . ASN A 1 112 ? -16.361 -2.563 4.720 1.00 85.25 112 ASN A CA 1
ATOM 809 C C . ASN A 1 112 ? -14.942 -2.490 5.282 1.00 85.25 112 ASN A C 1
ATOM 811 O O . ASN A 1 112 ? -14.760 -2.759 6.466 1.00 85.25 112 ASN A O 1
ATOM 815 N N . LEU A 1 113 ? -13.973 -2.056 4.467 1.00 85.12 113 LEU A N 1
ATOM 816 C CA . LEU A 1 113 ? -12.595 -1.868 4.911 1.00 85.12 113 LEU A CA 1
ATOM 817 C C . LEU A 1 113 ? -12.516 -0.864 6.067 1.00 85.12 113 LEU A C 1
ATOM 819 O O . LEU A 1 113 ? -11.893 -1.157 7.080 1.00 85.12 113 LEU A O 1
ATOM 823 N N . ALA A 1 114 ? -13.191 0.285 5.959 1.00 88.50 114 ALA A N 1
ATOM 824 C CA . ALA A 1 114 ? -13.223 1.293 7.022 1.00 88.50 114 ALA A CA 1
ATOM 825 C C . ALA A 1 114 ? -13.832 0.763 8.330 1.00 88.50 114 ALA A C 1
ATOM 827 O O . ALA A 1 114 ? -13.335 1.077 9.410 1.00 88.50 114 ALA A O 1
ATOM 828 N N . ASN A 1 115 ? -14.863 -0.080 8.242 1.00 88.12 115 ASN A N 1
ATOM 829 C CA . ASN A 1 115 ? -15.520 -0.661 9.412 1.00 88.12 115 ASN A CA 1
ATOM 830 C C . ASN A 1 115 ? -14.687 -1.753 10.101 1.00 88.12 115 ASN A C 1
ATOM 832 O O . ASN A 1 115 ? -14.823 -1.941 11.309 1.00 88.12 115 ASN A O 1
ATOM 836 N N . SER A 1 116 ? -13.855 -2.490 9.359 1.00 87.00 116 SER A N 1
ATOM 837 C CA . SER A 1 116 ? -13.053 -3.592 9.905 1.00 87.00 116 SER A CA 1
ATOM 838 C C . SER A 1 116 ? -11.605 -3.215 10.222 1.00 87.00 116 SER A C 1
ATOM 840 O O . SER A 1 116 ? -10.936 -3.971 10.923 1.00 87.00 116 SER A O 1
ATOM 842 N N . ALA A 1 117 ? -11.109 -2.076 9.730 1.00 87.06 117 ALA A N 1
ATOM 843 C CA . ALA A 1 117 ? -9.684 -1.746 9.737 1.00 87.06 117 ALA A CA 1
ATOM 844 C C . ALA A 1 117 ? -9.021 -1.776 11.124 1.00 87.06 117 ALA A C 1
ATOM 846 O O . ALA A 1 117 ? -7.892 -2.231 11.244 1.00 87.06 117 ALA A O 1
ATOM 847 N N . SER A 1 118 ? -9.716 -1.351 12.183 1.00 85.69 118 SER A N 1
ATOM 848 C CA . SER A 1 118 ? -9.167 -1.344 13.549 1.00 85.69 118 SER A CA 1
ATOM 849 C C . SER A 1 118 ? -9.071 -2.730 14.197 1.00 85.69 118 SER A C 1
ATOM 851 O O . SER A 1 118 ? -8.408 -2.882 15.222 1.00 85.69 118 SER A O 1
ATOM 853 N N . ALA A 1 119 ? -9.735 -3.739 13.628 1.00 89.56 119 ALA A N 1
ATOM 854 C CA . ALA A 1 119 ? -9.757 -5.107 14.142 1.00 89.56 119 ALA A CA 1
ATOM 855 C C . ALA A 1 119 ? -8.797 -6.051 13.397 1.00 89.56 119 ALA A C 1
ATOM 857 O O . ALA A 1 119 ? -8.637 -7.201 13.806 1.00 89.56 119 ALA A O 1
ATOM 858 N N . VAL A 1 120 ? -8.182 -5.588 12.307 1.00 93.38 120 VAL A N 1
ATOM 859 C CA . VAL A 1 120 ? -7.327 -6.395 11.434 1.00 93.38 120 VAL A CA 1
ATOM 860 C C . VAL A 1 120 ? -5.870 -5.980 11.620 1.00 93.38 120 VAL A C 1
ATOM 862 O O . VAL A 1 120 ? -5.532 -4.807 11.504 1.00 93.38 120 VAL A O 1
ATOM 865 N N . ASP A 1 121 ? -5.000 -6.957 11.881 1.00 95.00 121 ASP A N 1
ATOM 866 C CA . ASP A 1 121 ? -3.545 -6.777 11.887 1.00 95.00 121 ASP A CA 1
ATOM 867 C C . ASP A 1 121 ? -2.934 -7.641 10.779 1.00 95.00 121 ASP A C 1
ATOM 869 O O . ASP A 1 121 ? -2.814 -8.862 10.919 1.00 95.00 121 ASP A O 1
ATOM 873 N N . GLY A 1 122 ? -2.539 -7.006 9.673 1.00 94.19 122 GLY A N 1
ATOM 874 C CA . GLY A 1 122 ? -1.973 -7.695 8.515 1.00 94.19 122 GLY A CA 1
ATOM 875 C C . GLY A 1 122 ? -0.643 -8.381 8.810 1.00 94.19 122 GLY A C 1
ATOM 876 O O . GLY A 1 122 ? -0.271 -9.334 8.125 1.00 94.19 122 GLY A O 1
ATOM 877 N N . ARG A 1 123 ? 0.063 -7.978 9.875 1.00 93.94 123 ARG A N 1
ATOM 878 C CA . ARG A 1 123 ? 1.324 -8.613 10.299 1.00 93.94 123 ARG A CA 1
ATOM 879 C C . ARG A 1 123 ? 1.116 -10.046 10.784 1.00 93.94 123 ARG A C 1
ATOM 881 O O . ARG A 1 123 ? 2.062 -10.834 10.799 1.00 93.94 123 ARG A O 1
ATOM 888 N N . LEU A 1 124 ? -0.119 -10.402 11.145 1.00 94.31 124 LEU A N 1
ATOM 889 C CA . LEU A 1 124 ? -0.494 -11.756 11.547 1.00 94.31 124 LEU A CA 1
ATOM 890 C C . LEU A 1 124 ? -0.713 -12.698 10.348 1.00 94.31 124 LEU A C 1
ATOM 892 O O . LEU A 1 124 ? -0.740 -13.916 10.533 1.00 94.31 124 LEU A O 1
ATOM 896 N N . VAL A 1 125 ? -0.813 -12.171 9.122 1.00 92.44 125 VAL A N 1
ATOM 897 C CA . VAL A 1 125 ? -0.979 -12.959 7.890 1.00 92.44 125 VAL A CA 1
ATOM 898 C C . VAL A 1 125 ? 0.367 -13.535 7.461 1.00 92.44 125 VAL A C 1
ATOM 900 O O . VAL A 1 125 ? 1.123 -12.907 6.726 1.00 92.44 125 VAL A O 1
ATOM 903 N N . THR A 1 126 ? 0.711 -14.717 7.963 1.00 90.88 126 THR A N 1
ATOM 904 C CA . THR A 1 126 ? 2.038 -15.324 7.744 1.00 90.88 126 THR A CA 1
ATOM 905 C C . THR A 1 126 ? 2.052 -16.467 6.735 1.00 90.88 126 THR A C 1
ATOM 907 O O . THR A 1 126 ? 3.135 -16.832 6.272 1.00 90.88 126 THR A O 1
ATOM 910 N N . ASP A 1 127 ? 0.879 -17.001 6.387 1.00 92.00 127 ASP A N 1
ATOM 911 C CA . ASP A 1 127 ? 0.723 -18.055 5.389 1.00 92.00 127 ASP A CA 1
ATOM 912 C C . ASP A 1 127 ? 1.078 -17.519 3.995 1.00 92.00 127 ASP A C 1
ATOM 914 O O . ASP A 1 127 ? 0.481 -16.557 3.510 1.00 92.00 127 ASP A O 1
ATOM 918 N N . LEU A 1 128 ? 2.079 -18.130 3.360 1.00 89.50 128 LEU A N 1
ATOM 919 C CA . LEU A 1 128 ? 2.574 -17.693 2.060 1.00 89.50 128 LEU A CA 1
ATOM 920 C C . LEU A 1 128 ? 1.528 -17.874 0.957 1.00 89.50 128 LEU A C 1
ATOM 922 O O . LEU A 1 128 ? 1.443 -17.025 0.070 1.00 89.50 128 LEU A O 1
ATOM 926 N N . ASP A 1 129 ? 0.713 -18.925 1.037 1.00 90.62 129 ASP A N 1
ATOM 927 C CA . ASP A 1 129 ? -0.337 -19.166 0.052 1.00 90.62 129 ASP A CA 1
ATOM 928 C C . ASP A 1 129 ? -1.395 -18.065 0.157 1.00 90.62 129 ASP A C 1
ATOM 930 O O . ASP A 1 129 ? -1.807 -17.508 -0.852 1.00 90.62 129 ASP A O 1
ATOM 934 N N . GLN A 1 130 ? -1.740 -17.632 1.372 1.00 91.31 130 GLN A N 1
ATOM 935 C CA . GLN A 1 130 ? -2.642 -16.494 1.578 1.00 91.31 130 GLN A CA 1
ATOM 936 C C . GLN A 1 130 ? -2.037 -15.158 1.103 1.00 91.31 130 GLN A C 1
ATOM 938 O O . GLN A 1 130 ? -2.750 -14.256 0.648 1.00 91.31 130 GLN A O 1
ATOM 943 N N . LEU A 1 131 ? -0.719 -14.993 1.218 1.00 91.88 131 LEU A N 1
ATOM 944 C CA . LEU A 1 131 ? -0.025 -13.780 0.785 1.00 91.88 131 LEU A CA 1
ATOM 945 C C . LEU A 1 131 ? 0.025 -13.666 -0.746 1.00 91.88 131 LEU A C 1
ATOM 947 O O . LEU A 1 131 ? -0.212 -12.574 -1.269 1.00 91.88 131 LEU A O 1
ATOM 951 N N . LEU A 1 132 ? 0.273 -14.774 -1.450 1.00 91.56 132 LEU A N 1
ATOM 952 C CA . LEU A 1 132 ? 0.450 -14.811 -2.909 1.00 91.56 132 LEU A CA 1
ATOM 953 C C . LEU A 1 132 ? -0.823 -15.175 -3.690 1.00 91.56 132 LEU A C 1
ATOM 955 O O . LEU A 1 132 ? -0.926 -14.856 -4.875 1.00 91.56 132 LEU A O 1
ATOM 959 N N . ASP A 1 133 ? -1.799 -15.796 -3.032 1.00 91.00 133 ASP A N 1
ATOM 960 C CA . ASP A 1 133 ? -3.108 -16.155 -3.574 1.00 91.00 133 ASP A CA 1
ATOM 961 C C . ASP A 1 133 ? -4.237 -15.739 -2.607 1.00 91.00 133 ASP A C 1
ATOM 963 O O . ASP A 1 133 ? -4.824 -16.569 -1.905 1.00 91.00 133 ASP A O 1
ATOM 967 N N . PRO A 1 134 ? -4.546 -14.432 -2.515 1.00 88.38 134 PRO A N 1
ATOM 968 C CA . PRO A 1 134 ? -5.602 -13.964 -1.631 1.00 88.38 134 PRO A CA 1
ATOM 969 C C . PRO A 1 134 ? -6.981 -14.390 -2.145 1.00 88.38 134 PRO A C 1
ATOM 971 O O . PRO A 1 134 ? -7.275 -14.272 -3.333 1.00 88.38 134 PRO A O 1
ATOM 974 N N . ALA A 1 135 ? -7.869 -14.790 -1.231 1.00 82.00 135 ALA A N 1
ATOM 975 C C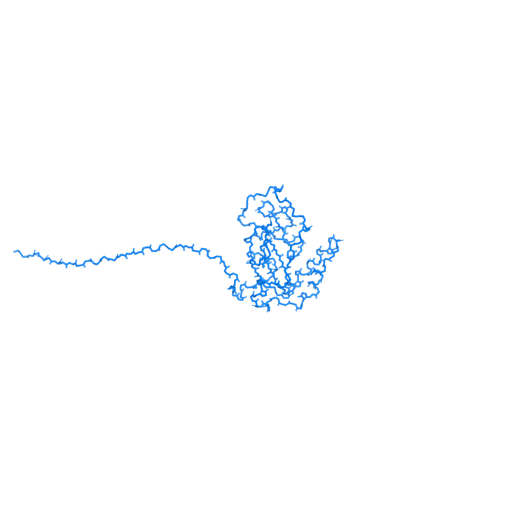A . ALA A 1 135 ? -9.246 -15.166 -1.565 1.00 82.00 135 ALA A CA 1
ATOM 976 C C . ALA A 1 135 ? -10.029 -14.023 -2.246 1.00 82.00 135 ALA A C 1
ATOM 978 O O . ALA A 1 135 ? -10.791 -14.261 -3.181 1.00 82.00 135 ALA A O 1
ATOM 979 N N . ASP A 1 136 ? -9.788 -12.781 -1.819 1.00 75.44 136 ASP A N 1
ATOM 980 C CA . ASP A 1 136 ? -10.412 -11.573 -2.367 1.00 75.44 136 ASP A CA 1
ATOM 981 C C . ASP A 1 136 ? -9.522 -10.918 -3.437 1.00 75.44 136 ASP A C 1
ATOM 983 O O . ASP A 1 136 ? -9.098 -9.766 -3.300 1.00 75.44 136 ASP A O 1
ATOM 987 N N . ARG A 1 137 ? -9.197 -11.642 -4.519 1.00 76.94 137 ARG A N 1
ATOM 988 C CA . ARG A 1 137 ? -8.479 -11.023 -5.646 1.00 76.94 137 ARG A CA 1
ATOM 989 C C . ARG A 1 137 ? -9.335 -9.902 -6.246 1.00 76.94 137 ARG A C 1
ATOM 991 O O . ARG A 1 137 ? -10.492 -10.155 -6.597 1.00 76.94 137 ARG A O 1
ATOM 998 N N . PRO A 1 138 ? -8.793 -8.684 -6.426 1.00 68.69 138 PRO A N 1
ATOM 999 C CA . PRO A 1 138 ? -9.506 -7.631 -7.129 1.00 68.69 138 PRO A CA 1
ATOM 1000 C C . PRO A 1 138 ? -9.821 -8.118 -8.540 1.00 68.69 138 PRO A C 1
ATOM 1002 O O . PRO A 1 138 ? -8.922 -8.399 -9.332 1.00 68.69 138 PRO A O 1
ATOM 1005 N N . VAL A 1 139 ? -11.106 -8.252 -8.857 1.00 60.88 139 VAL A N 1
ATOM 1006 C CA . VAL A 1 139 ? -11.519 -8.521 -10.230 1.00 60.88 139 VAL A CA 1
ATOM 1007 C C . VAL A 1 139 ? -11.215 -7.244 -10.999 1.00 60.88 139 VAL A C 1
ATOM 1009 O O . VAL A 1 139 ? -11.827 -6.211 -10.716 1.00 60.88 139 VAL A O 1
ATOM 1012 N N . GLN A 1 140 ? -10.278 -7.284 -11.951 1.00 53.84 140 GLN A N 1
ATOM 1013 C CA . GLN A 1 140 ? -10.188 -6.220 -12.944 1.00 53.84 140 GLN A CA 1
ATOM 1014 C C . GLN A 1 140 ? -11.538 -6.187 -13.654 1.00 53.84 140 GLN A C 1
ATOM 1016 O O . GLN A 1 140 ? -11.846 -7.042 -14.485 1.00 53.84 140 GLN A O 1
ATOM 1021 N N . SER A 1 141 ? -12.407 -5.254 -13.269 1.00 42.75 141 SER A N 1
ATOM 1022 C CA . SER A 1 141 ? -13.650 -5.085 -13.992 1.00 42.75 141 SER A CA 1
ATOM 1023 C C . SER A 1 141 ? -13.252 -4.614 -15.382 1.00 42.75 141 SER A C 1
ATOM 1025 O O . SER A 1 141 ? -12.804 -3.478 -15.538 1.00 42.75 141 SER A O 1
ATOM 1027 N N . SER A 1 142 ? -13.488 -5.437 -16.398 1.00 42.81 142 SER A N 1
ATOM 1028 C CA . SER A 1 142 ? -13.382 -5.066 -17.816 1.00 42.81 142 SER A CA 1
ATOM 1029 C C . SER A 1 142 ? -14.328 -3.907 -18.213 1.00 42.81 142 SER A C 1
ATOM 1031 O O . SER A 1 142 ? -14.508 -3.620 -19.390 1.00 42.81 142 SER A O 1
ATOM 1033 N N . ALA A 1 143 ? -14.986 -3.275 -17.233 1.00 36.09 143 ALA A N 1
ATOM 1034 C CA . ALA A 1 143 ? -15.942 -2.185 -17.355 1.00 36.09 143 ALA A CA 1
ATOM 1035 C C . ALA A 1 143 ? -15.350 -0.800 -17.036 1.00 36.09 143 ALA A C 1
ATOM 1037 O O . ALA A 1 143 ? -15.986 0.205 -17.358 1.00 36.09 143 ALA A O 1
ATOM 1038 N N . VAL A 1 144 ? -14.142 -0.707 -16.464 1.00 42.53 144 VAL A N 1
ATOM 1039 C CA . VAL A 1 144 ? -13.370 0.532 -16.597 1.00 42.53 144 VAL A CA 1
ATOM 1040 C C . VAL A 1 144 ? -12.744 0.437 -17.969 1.00 42.53 144 VAL A C 1
ATOM 1042 O O . VAL A 1 144 ? -11.818 -0.339 -18.167 1.00 42.53 144 VAL A O 1
ATOM 1045 N N . LYS A 1 145 ? -13.322 1.165 -18.927 1.00 35.47 145 LYS A N 1
ATOM 1046 C CA . LYS A 1 145 ? -12.711 1.396 -20.233 1.00 35.47 145 LYS A CA 1
ATOM 1047 C C . LYS A 1 145 ? -11.259 1.762 -19.945 1.00 35.47 145 LYS A C 1
ATOM 1049 O O . LYS A 1 145 ? -11.023 2.812 -19.343 1.00 35.47 145 LYS A O 1
ATOM 1054 N N . GLU A 1 146 ? -10.343 0.851 -20.261 1.00 44.91 146 GLU A N 1
ATOM 1055 C CA . GLU A 1 146 ? -8.911 1.101 -20.263 1.00 44.91 146 GLU A CA 1
ATOM 1056 C C . GLU A 1 146 ? -8.773 2.457 -20.946 1.00 44.91 146 GLU A C 1
ATOM 1058 O O . GLU A 1 146 ? -9.282 2.654 -22.057 1.00 44.91 146 GLU A O 1
ATOM 1063 N N . ARG A 1 147 ? -8.341 3.472 -20.189 1.00 49.75 147 ARG A N 1
ATOM 1064 C CA . ARG A 1 147 ? -8.163 4.790 -20.788 1.00 49.75 147 ARG A CA 1
ATOM 1065 C C . ARG A 1 147 ? -7.057 4.554 -21.782 1.00 49.75 147 ARG A C 1
ATOM 1067 O O . ARG A 1 147 ? -5.955 4.305 -21.329 1.00 49.75 147 ARG A O 1
ATOM 1074 N N . ASP A 1 148 ? -7.411 4.541 -23.060 1.00 44.75 148 ASP A N 1
ATOM 1075 C CA . ASP A 1 148 ? -6.529 4.231 -24.176 1.00 44.75 148 ASP A CA 1
ATOM 1076 C C . ASP A 1 148 ? -5.251 5.064 -24.020 1.00 44.75 148 ASP A C 1
ATOM 1078 O O . ASP A 1 148 ? -5.234 6.269 -24.288 1.00 44.75 148 ASP A O 1
ATOM 1082 N N . ILE A 1 149 ? -4.225 4.458 -23.412 1.00 52.03 149 ILE A N 1
ATOM 1083 C CA . ILE A 1 149 ? -2.969 5.132 -23.085 1.00 52.03 149 ILE A CA 1
ATOM 1084 C C . ILE A 1 149 ? -2.218 5.412 -24.393 1.00 52.03 149 ILE A C 1
ATOM 1086 O O . ILE A 1 149 ? -1.412 6.335 -24.432 1.00 52.03 149 ILE A O 1
ATOM 1090 N N . ASP A 1 150 ? -2.542 4.699 -25.480 1.00 51.69 150 ASP A N 1
ATOM 1091 C CA . ASP A 1 150 ? -1.980 4.918 -26.816 1.00 51.69 150 ASP A CA 1
ATOM 1092 C C . ASP A 1 150 ? -2.237 6.341 -27.352 1.00 51.69 150 ASP A C 1
ATOM 1094 O O . ASP A 1 150 ? -1.4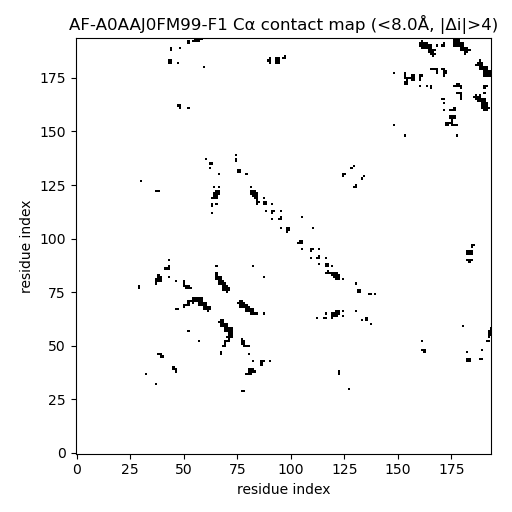26 6.859 -28.122 1.00 51.69 150 ASP A O 1
ATOM 1098 N N . ASP A 1 151 ? -3.299 7.024 -26.901 1.00 48.12 151 ASP A N 1
ATOM 1099 C CA . ASP A 1 151 ? -3.571 8.426 -27.264 1.00 48.12 151 ASP A CA 1
ATOM 1100 C C . ASP A 1 151 ? -2.825 9.444 -26.376 1.00 48.12 151 ASP A C 1
ATOM 1102 O O . ASP A 1 151 ? -2.713 10.629 -26.716 1.00 48.12 151 ASP A O 1
ATOM 1106 N N . LEU A 1 152 ? -2.288 9.015 -25.230 1.00 54.31 152 LEU A N 1
ATOM 1107 C CA . LEU A 1 152 ? -1.466 9.847 -24.359 1.00 54.31 152 LEU A CA 1
ATOM 1108 C C . LEU A 1 152 ? -0.005 9.575 -24.699 1.00 54.31 152 LEU A C 1
ATOM 1110 O O . LEU A 1 152 ? 0.532 8.530 -24.363 1.00 54.31 152 LEU A O 1
ATOM 1114 N N . ALA A 1 153 ? 0.669 10.529 -25.342 1.00 55.44 153 ALA A N 1
ATOM 1115 C CA . ALA A 1 153 ? 2.100 10.441 -25.622 1.00 55.44 153 ALA A CA 1
ATOM 1116 C C . ALA A 1 153 ? 2.918 10.398 -24.313 1.00 55.44 153 ALA A C 1
ATOM 1118 O O . ALA A 1 153 ? 3.449 11.416 -23.863 1.00 55.44 153 ALA A O 1
ATOM 1119 N N . ILE A 1 154 ? 3.002 9.224 -23.682 1.00 56.44 154 ILE A N 1
ATOM 1120 C CA . ILE A 1 154 ? 3.824 8.999 -22.502 1.00 56.44 154 ILE A CA 1
ATOM 1121 C C . ILE A 1 154 ? 5.283 9.002 -22.980 1.00 56.44 154 ILE A C 1
ATOM 1123 O O . ILE A 1 154 ? 5.645 8.233 -23.876 1.00 56.44 154 ILE A O 1
ATOM 1127 N N . PRO A 1 155 ? 6.146 9.876 -22.431 1.00 58.78 155 PRO A N 1
ATOM 1128 C CA . PRO A 1 155 ? 7.571 9.814 -22.708 1.00 58.78 155 PRO A CA 1
ATOM 1129 C C . PRO A 1 155 ? 8.091 8.415 -22.367 1.00 58.78 155 PRO A C 1
ATOM 1131 O O . PRO A 1 155 ? 7.700 7.856 -21.345 1.00 58.78 155 PRO A O 1
ATOM 1134 N N . ALA A 1 156 ? 8.993 7.875 -23.193 1.00 60.22 156 ALA A N 1
ATOM 1135 C CA . ALA A 1 156 ? 9.582 6.550 -22.990 1.00 60.22 156 ALA A CA 1
ATOM 1136 C C . ALA A 1 156 ? 9.928 6.291 -21.511 1.00 60.22 156 ALA A C 1
ATOM 1138 O O . ALA A 1 156 ? 10.551 7.149 -20.874 1.00 60.22 156 ALA A O 1
ATOM 1139 N N . LYS A 1 157 ? 9.509 5.119 -21.004 1.00 60.72 157 LYS A N 1
ATOM 1140 C CA . LYS A 1 157 ? 9.633 4.655 -19.612 1.00 60.72 157 LYS A CA 1
ATOM 1141 C C . LYS A 1 157 ? 10.952 5.128 -18.995 1.00 60.72 157 LYS A C 1
ATOM 1143 O O . LYS A 1 157 ? 12.029 4.692 -19.407 1.00 60.72 157 LYS A O 1
ATOM 1148 N N . ARG A 1 158 ? 10.888 6.049 -18.028 1.00 61.09 158 ARG A N 1
ATOM 1149 C CA . ARG A 1 158 ? 12.084 6.544 -17.332 1.00 61.09 158 ARG A CA 1
ATOM 1150 C C . ARG A 1 158 ? 12.291 5.757 -16.047 1.00 61.09 158 ARG A C 1
ATOM 1152 O O . ARG A 1 158 ? 11.374 5.611 -15.241 1.00 61.09 158 ARG A O 1
ATOM 1159 N N . GLN A 1 159 ? 13.519 5.284 -15.839 1.00 61.38 159 GLN A N 1
ATOM 1160 C CA . GLN A 1 159 ? 13.937 4.759 -14.540 1.00 61.38 159 GLN A CA 1
ATOM 1161 C C . GLN A 1 159 ? 13.716 5.835 -13.470 1.00 61.38 159 GLN A C 1
ATOM 1163 O O . GLN A 1 159 ? 14.202 6.957 -13.609 1.00 61.38 159 GLN A O 1
ATOM 1168 N N . GLY A 1 160 ? 12.959 5.487 -12.427 1.00 69.75 160 GLY A N 1
ATOM 1169 C CA . GLY A 1 160 ? 12.691 6.361 -11.283 1.00 69.75 160 GLY A CA 1
ATOM 1170 C C . GLY A 1 160 ? 11.339 7.080 -11.272 1.00 69.75 160 GLY A C 1
ATOM 1171 O O . GLY A 1 160 ? 11.161 7.944 -10.424 1.00 69.75 160 GLY A O 1
ATOM 1172 N N . CYS A 1 161 ? 10.386 6.761 -12.161 1.00 79.88 161 CYS A N 1
ATOM 1173 C CA . CYS A 1 161 ? 9.044 7.352 -12.054 1.00 79.88 161 CYS A CA 1
ATOM 1174 C C . CYS A 1 161 ? 8.189 6.706 -10.949 1.00 79.88 161 CYS A C 1
ATOM 1176 O O . CYS A 1 161 ? 7.461 7.416 -10.254 1.00 79.88 161 CYS A O 1
ATOM 1178 N N . VAL A 1 162 ? 8.312 5.389 -10.735 1.00 82.19 162 VAL A N 1
ATOM 1179 C CA . VAL A 1 162 ? 7.564 4.669 -9.691 1.00 82.19 162 VAL A CA 1
ATOM 1180 C C . VAL A 1 162 ? 7.905 5.215 -8.307 1.00 82.19 162 VAL A C 1
ATOM 1182 O O . VAL A 1 162 ? 9.066 5.474 -7.999 1.00 82.19 162 VAL A O 1
ATOM 1185 N N . GLY A 1 163 ? 6.884 5.399 -7.474 1.00 78.56 163 GLY A N 1
ATOM 1186 C CA . GLY A 1 163 ? 7.026 5.919 -6.117 1.00 78.56 163 GLY A CA 1
ATOM 1187 C C . GLY A 1 163 ? 7.169 7.442 -6.042 1.00 78.56 163 GLY A C 1
ATOM 1188 O O . GLY A 1 163 ? 7.125 7.992 -4.940 1.00 78.56 163 GLY A O 1
ATOM 1189 N N . THR A 1 164 ? 7.281 8.140 -7.181 1.00 85.69 164 THR A N 1
ATOM 1190 C CA . THR A 1 164 ? 7.325 9.610 -7.217 1.00 85.69 164 THR A CA 1
ATOM 1191 C C . THR A 1 164 ? 5.996 10.184 -6.726 1.00 85.69 164 THR A C 1
ATOM 1193 O O . THR A 1 164 ? 4.952 9.741 -7.204 1.00 85.69 164 THR A O 1
ATOM 1196 N N . PRO A 1 165 ? 5.985 11.162 -5.803 1.00 86.81 165 PRO A N 1
ATOM 1197 C CA . PRO A 1 165 ? 4.747 11.786 -5.355 1.00 86.81 165 PRO A CA 1
ATOM 1198 C C . PRO A 1 165 ? 3.966 12.429 -6.507 1.00 86.81 165 PRO A C 1
ATOM 1200 O O . PRO A 1 165 ? 4.548 13.115 -7.345 1.00 86.81 165 PRO A O 1
ATOM 1203 N N . CYS A 1 166 ? 2.647 12.263 -6.512 1.00 88.12 166 CYS A N 1
ATOM 1204 C CA . CYS A 1 166 ? 1.740 12.878 -7.480 1.00 88.12 166 CYS A CA 1
ATOM 1205 C C . CYS A 1 166 ? 0.485 13.411 -6.796 1.00 88.12 166 CYS A C 1
ATOM 1207 O O . CYS A 1 166 ? 0.029 12.862 -5.795 1.00 88.12 166 CYS A O 1
ATOM 1209 N N . GLN A 1 167 ? -0.087 14.476 -7.350 1.00 87.50 167 GLN A N 1
ATOM 1210 C CA . GLN A 1 167 ? -1.411 14.982 -6.982 1.00 87.50 167 GLN A CA 1
ATOM 1211 C C . GLN A 1 167 ? -2.475 14.576 -7.998 1.00 87.50 167 GLN A C 1
ATOM 1213 O O . GLN A 1 167 ? -3.671 14.627 -7.714 1.00 87.50 167 GLN A O 1
ATOM 1218 N N . SER A 1 168 ? -2.043 14.176 -9.191 1.00 85.69 168 SER A N 1
ATOM 1219 C CA . SER A 1 168 ? -2.896 13.812 -10.308 1.00 85.69 168 SER A CA 1
ATOM 1220 C C . SER A 1 168 ? -2.143 12.940 -11.320 1.00 85.69 168 SER A C 1
ATOM 1222 O O . SER A 1 168 ? -0.918 12.850 -11.303 1.00 85.69 168 SER A O 1
ATOM 1224 N N . LEU A 1 169 ? -2.879 12.307 -12.240 1.00 85.19 169 LEU A N 1
ATOM 1225 C CA . LEU A 1 169 ? -2.290 11.543 -13.345 1.00 85.19 169 LEU A CA 1
ATOM 1226 C C . LEU A 1 169 ? -1.288 12.365 -14.197 1.00 85.19 169 LEU A C 1
ATOM 1228 O O . LEU A 1 169 ? -0.216 11.836 -14.488 1.00 85.19 169 LEU A O 1
ATOM 1232 N N . PRO A 1 170 ? -1.565 13.632 -14.576 1.00 87.69 170 PRO A N 1
ATOM 1233 C CA . PRO A 1 170 ? -0.602 14.471 -15.295 1.00 87.69 170 PRO A CA 1
ATOM 1234 C C . PRO A 1 170 ? 0.799 14.550 -14.676 1.00 87.69 170 PRO A C 1
ATOM 1236 O O . PRO A 1 170 ? 1.775 14.582 -15.425 1.00 87.69 170 PRO A O 1
ATOM 1239 N N . ASP A 1 171 ? 0.914 14.519 -13.345 1.00 87.69 171 ASP A N 1
ATOM 1240 C CA . ASP A 1 171 ? 2.212 14.562 -12.655 1.00 87.69 171 ASP A CA 1
ATOM 1241 C C . ASP A 1 171 ? 3.061 13.318 -12.956 1.00 87.69 171 ASP A C 1
ATOM 1243 O O . ASP A 1 171 ? 4.287 13.393 -13.006 1.00 87.69 171 ASP A O 1
ATOM 1247 N N . CYS A 1 172 ? 2.409 12.181 -13.213 1.00 88.12 172 CYS A N 1
ATOM 1248 C CA . CYS A 1 172 ? 3.059 10.921 -13.562 1.00 88.12 172 CYS A CA 1
ATOM 1249 C C . CYS A 1 172 ? 3.385 10.823 -15.053 1.00 88.12 172 CYS A C 1
ATOM 1251 O O . CYS A 1 172 ? 4.461 10.342 -15.418 1.00 88.12 172 CYS A O 1
ATOM 1253 N N . LEU A 1 173 ? 2.503 11.339 -15.918 1.00 86.38 173 LEU A N 1
ATOM 1254 C CA . LEU A 1 173 ? 2.699 11.284 -17.370 1.00 86.38 173 LEU A CA 1
ATOM 1255 C C . LEU A 1 173 ? 3.995 11.992 -17.786 1.00 86.38 173 LEU A C 1
ATOM 1257 O O . LEU A 1 173 ? 4.746 11.473 -18.605 1.00 86.38 173 LEU A O 1
ATOM 1261 N N . VAL A 1 174 ? 4.323 13.137 -17.177 1.00 85.25 174 VAL A N 1
ATOM 1262 C CA . VAL A 1 174 ? 5.535 13.910 -17.521 1.00 85.25 174 VAL A CA 1
ATOM 1263 C C . VAL A 1 17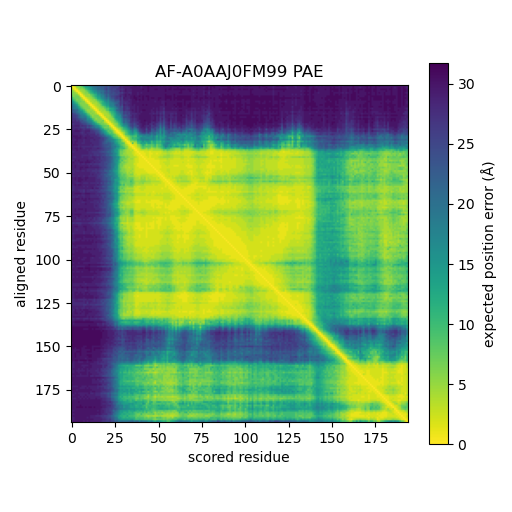4 ? 6.850 13.217 -17.142 1.00 85.25 174 VAL A C 1
ATOM 1265 O O . VAL A 1 174 ? 7.904 13.545 -17.695 1.00 85.25 174 VAL A O 1
ATOM 1268 N N . ILE A 1 175 ? 6.799 12.247 -16.226 1.00 83.31 175 ILE A N 1
ATOM 1269 C CA . ILE A 1 175 ? 7.952 11.454 -15.779 1.00 83.31 175 ILE A CA 1
ATOM 1270 C C . ILE A 1 175 ? 7.945 10.020 -16.330 1.00 83.31 175 ILE A C 1
ATOM 1272 O O . ILE A 1 175 ? 8.852 9.257 -16.009 1.00 83.31 175 ILE A O 1
ATOM 1276 N N . GLY A 1 176 ? 6.991 9.668 -17.198 1.00 81.94 176 GLY A N 1
ATOM 1277 C CA . GLY A 1 176 ? 6.941 8.365 -17.871 1.00 81.94 176 GLY A CA 1
ATOM 1278 C C . GLY A 1 176 ? 6.205 7.262 -17.099 1.00 81.94 176 GLY A C 1
ATOM 1279 O O . GLY A 1 176 ? 6.483 6.089 -17.330 1.00 81.94 176 GLY A O 1
ATOM 1280 N N . CYS A 1 177 ? 5.304 7.631 -16.184 1.00 85.69 177 CYS A N 1
ATOM 1281 C CA . CYS A 1 177 ? 4.386 6.732 -15.477 1.00 85.69 177 CYS A CA 1
ATOM 1282 C C . CYS A 1 177 ? 2.936 7.004 -15.928 1.00 85.69 177 CYS A C 1
ATOM 1284 O O . CYS A 1 177 ? 2.586 8.140 -16.247 1.00 85.69 177 CYS A O 1
ATOM 1286 N N . ALA A 1 178 ? 2.079 5.980 -15.925 1.00 84.44 178 ALA A N 1
ATOM 1287 C CA . ALA A 1 178 ? 0.724 6.048 -16.489 1.00 84.44 178 ALA A CA 1
ATOM 1288 C C . ALA A 1 178 ? -0.397 6.079 -15.437 1.00 84.44 178 ALA A C 1
ATOM 1290 O O . ALA A 1 178 ? -1.574 6.175 -15.784 1.00 84.44 178 ALA A O 1
ATOM 1291 N N . ALA A 1 179 ? -0.056 6.042 -14.146 1.00 83.88 179 ALA A N 1
ATOM 1292 C CA . ALA A 1 179 ? -1.041 6.101 -13.076 1.00 83.88 179 ALA A CA 1
ATOM 1293 C C . ALA A 1 179 ? -0.522 6.792 -11.811 1.00 83.88 179 ALA A C 1
ATOM 1295 O O . ALA A 1 179 ? 0.674 6.798 -11.527 1.00 83.88 179 ALA A O 1
ATOM 1296 N N . CYS A 1 180 ? -1.461 7.367 -11.053 1.00 86.56 180 CYS A N 1
ATOM 1297 C CA . CYS A 1 180 ? -1.246 7.980 -9.744 1.00 86.56 180 CYS A CA 1
ATOM 1298 C C . CYS A 1 180 ? -2.144 7.269 -8.720 1.00 86.56 180 CYS A C 1
ATOM 1300 O O . CYS A 1 180 ? -3.371 7.357 -8.804 1.00 86.56 180 CYS A O 1
ATOM 1302 N N . PHE A 1 181 ? -1.540 6.530 -7.790 1.00 86.00 181 PHE A N 1
ATOM 1303 C CA . PHE A 1 181 ? -2.231 5.810 -6.720 1.00 86.00 181 PHE A CA 1
ATOM 1304 C C . PHE A 1 181 ? -2.271 6.666 -5.457 1.00 86.00 181 PHE A C 1
ATOM 1306 O O . PHE A 1 181 ? -1.241 7.191 -5.058 1.00 86.00 181 PHE A O 1
ATOM 1313 N N . PHE A 1 182 ? -3.425 6.783 -4.800 1.00 82.50 182 PHE A N 1
ATOM 1314 C CA . PHE A 1 182 ? -3.610 7.635 -3.620 1.00 82.50 182 PHE A CA 1
ATOM 1315 C C . PHE A 1 182 ? -3.767 6.800 -2.343 1.00 82.50 182 PHE A C 1
ATOM 1317 O O . PHE A 1 182 ? -4.893 6.592 -1.901 1.00 82.50 182 PHE A O 1
ATOM 1324 N N . PRO A 1 183 ? -2.677 6.315 -1.718 1.00 71.56 183 PRO A N 1
ATOM 1325 C CA . PRO A 1 183 ? -2.785 5.500 -0.511 1.00 71.56 183 PRO A CA 1
ATOM 1326 C C . PRO A 1 183 ? -3.365 6.272 0.681 1.00 71.56 183 PRO A C 1
ATOM 1328 O O . PRO A 1 183 ? -4.020 5.693 1.535 1.00 71.56 183 PRO A O 1
ATOM 1331 N N . GLY A 1 184 ? -3.133 7.583 0.755 1.00 65.81 184 GLY A N 1
ATOM 1332 C CA . GLY A 1 184 ? -3.711 8.454 1.782 1.00 65.81 184 GLY A CA 1
ATOM 1333 C C . GLY A 1 184 ? -4.925 9.241 1.294 1.00 65.81 184 GLY A C 1
ATOM 1334 O O . GLY A 1 184 ? -5.238 10.271 1.881 1.00 65.81 184 GLY A O 1
ATOM 1335 N N . GLY A 1 185 ? -5.561 8.823 0.195 1.00 66.12 185 GLY A N 1
ATOM 1336 C CA . GLY A 1 185 ? -6.525 9.650 -0.528 1.00 66.12 185 GLY A CA 1
ATOM 1337 C C . GLY A 1 185 ? -5.886 10.876 -1.219 1.00 66.12 185 GLY A C 1
ATOM 1338 O O . GLY A 1 185 ? -4.718 11.214 -0.99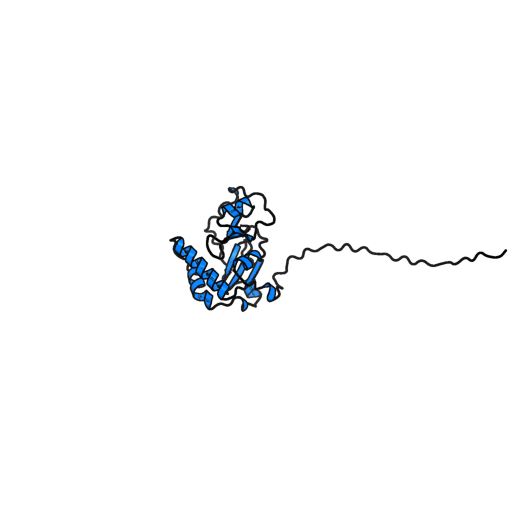4 1.00 66.12 185 GLY A O 1
ATOM 1339 N N . PRO A 1 186 ? -6.613 11.556 -2.124 1.00 65.25 186 PRO A N 1
ATOM 1340 C CA . PRO A 1 186 ? -6.141 12.795 -2.734 1.00 65.25 186 PRO A CA 1
ATOM 1341 C C . PRO A 1 186 ? -5.899 13.894 -1.682 1.00 65.25 186 PRO A C 1
ATOM 1343 O O . PRO A 1 186 ? -6.642 13.972 -0.704 1.00 65.25 186 PRO A O 1
ATOM 1346 N N . PRO A 1 187 ? -4.907 14.784 -1.879 1.00 70.81 187 PRO A N 1
ATOM 1347 C CA . PRO A 1 187 ? -4.060 14.920 -3.065 1.00 70.81 187 PRO A CA 1
ATOM 1348 C C . PRO A 1 187 ? -2.711 14.184 -2.958 1.00 70.81 187 PRO A C 1
ATOM 1350 O O . PRO A 1 187 ? -1.821 14.466 -3.748 1.00 70.81 187 PRO A O 1
ATOM 1353 N N . LEU A 1 188 ? -2.492 13.304 -1.976 1.00 79.31 188 LEU A N 1
ATOM 1354 C CA . LEU A 1 188 ? -1.179 12.684 -1.754 1.00 79.31 188 LEU A CA 1
ATOM 1355 C C . LEU A 1 188 ? -1.116 11.287 -2.377 1.00 79.31 188 LEU A C 1
ATOM 1357 O O . LEU A 1 188 ? -1.474 10.289 -1.748 1.00 79.31 188 LEU A O 1
ATOM 1361 N N . GLY A 1 189 ? -0.660 11.228 -3.626 1.00 84.75 189 GLY A N 1
ATOM 1362 C CA . GLY A 1 189 ? -0.474 9.996 -4.382 1.00 84.75 189 GLY A CA 1
ATOM 1363 C C . GLY A 1 189 ? 0.982 9.656 -4.689 1.00 84.75 189 GLY A C 1
ATOM 1364 O O . GLY A 1 189 ? 1.901 10.417 -4.386 1.00 84.75 189 GLY A O 1
ATOM 1365 N N . VAL A 1 190 ? 1.180 8.493 -5.305 1.00 87.75 190 VAL A N 1
ATOM 1366 C CA . VAL A 1 190 ? 2.453 7.993 -5.832 1.00 87.75 190 VAL A CA 1
ATOM 1367 C C . VAL A 1 190 ? 2.279 7.456 -7.253 1.00 87.75 190 VAL A C 1
ATOM 1369 O O . VAL A 1 190 ? 1.292 6.786 -7.563 1.00 87.75 190 VAL A O 1
ATOM 1372 N N . CYS A 1 191 ? 3.235 7.761 -8.123 1.00 87.81 191 CYS A N 1
ATOM 1373 C CA . CYS A 1 191 ? 3.237 7.319 -9.508 1.00 87.81 191 CYS A CA 1
ATOM 1374 C C . CYS A 1 191 ? 3.610 5.844 -9.635 1.00 87.81 191 CYS A C 1
ATOM 1376 O O . CYS A 1 191 ? 4.436 5.340 -8.873 1.00 87.81 191 CYS A O 1
ATOM 1378 N N . PHE A 1 192 ? 3.034 5.166 -10.624 1.00 84.44 192 PHE A N 1
ATOM 1379 C CA . PHE A 1 192 ? 3.389 3.800 -11.008 1.00 84.44 192 PHE A CA 1
ATOM 1380 C C . PHE A 1 192 ? 3.064 3.539 -12.494 1.00 84.44 192 PHE A C 1
ATOM 1382 O O . PHE A 1 192 ? 2.485 4.399 -13.172 1.00 84.44 192 PHE A O 1
ATOM 1389 N N . PHE A 1 193 ? 3.500 2.389 -13.015 1.00 78.25 193 PHE A N 1
ATOM 1390 C CA . PHE A 1 193 ? 3.171 1.935 -14.374 1.00 78.25 193 PHE A CA 1
ATOM 1391 C C . PHE A 1 193 ? 1.724 1.412 -14.427 1.00 78.25 193 PHE A C 1
ATOM 1393 O O . PHE A 1 193 ? 1.248 0.880 -13.432 1.00 78.25 193 PHE A O 1
ATOM 1400 N N . SER A 1 194 ? 1.009 1.621 -15.533 1.00 61.34 194 SER A N 1
ATOM 1401 C CA . SER A 1 194 ? -0.368 1.148 -15.750 1.00 61.34 194 SER A CA 1
ATOM 1402 C C . SER A 1 194 ? -0.607 0.863 -17.222 1.00 61.34 194 SER A C 1
ATOM 1404 O O . SER A 1 194 ? -0.072 1.641 -18.043 1.00 61.34 194 SER A O 1
#

Secondary structure (DSSP, 8-state):
-----------------------------GGG--HHHHB--S-H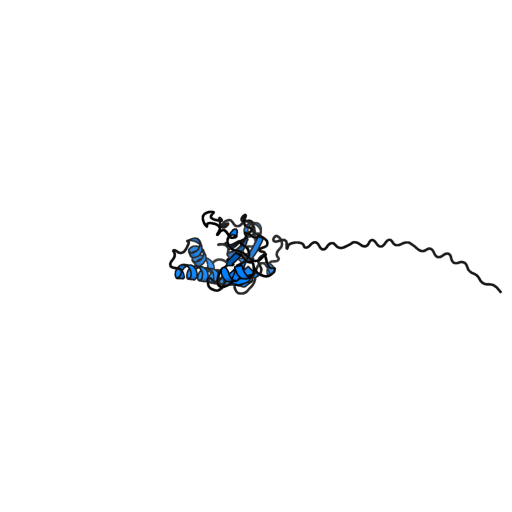HHHHHTS----TT-EEEE-TTSEEEEE-TTS-EEEEEEPPHHHHHHHHHHHHHHHHHHTSPPPHHHHHHHHHGGG--GGG---HHHHHS-SS-----TTS----GGGS---S--TT-TT-EESSHHHHHTTT--EEE-TT-TT-EEEE--